Protein AF-A0A7W1HGJ4-F1 (afdb_monomer_lite)

Secondary structure (DSSP, 8-state):
----------------TTT-TT--STT-SHHHHHHHHHTT--EEEE-S-GGGS-TTS--EEEEES-SSPPPHHHHHHHHHHHHTT-EEEEEE-HHHHHHT--THHHHS-TTEEEEEHHHH--TT-S-S-HHHHHHHHHHHHSS-S-EEEE-IIIIITTT--HHHHHHHHHHSHHHHHHHHHHHHHHHHHHHHHHHHHHHHHHHHHHHHHHHHHS--HHHHHHHHHHHHHHHHHHHHHHHHHTTTS--

Foldseek 3Di:
DDPPDPPQPPDPDPDDQQQFLCHPPQLHCVVVQVVCVVVVAAEHEDQDQLVPAPLQAAEEEEEEAQPDDDDVVSLVSVVSSVVSVHAYEYEHAPVSVVVVVVCCSVVVRPRYHYHYSVLATGVVDPDDNVVSNVVVSCVRRPDGRYYYYHRNSSCSVVVVDPVVVLVVLCVDPVSVVVVVVVVVVVVVVVVVVVVVVVVVVVVVVVVVVVVVPDDPVVVVVVVVVVVVVVVVVVVVVVVVVVVPPPD

Sequence (247 aa):
MSINKNIDFDVPNELAPNTSTFSAQPSGLKAIYLIGKQLKIDVKRWVLPFQLLPIDSPGTMIAYLPPEKYSDTEKDIIAEWLGNGGRFIVIGNETWFEAYSDQSFLEMNEDIELYNVSDVINNNGLKKKEEKTLSLLADLFYGHDSIYFDDYHNGIKDKRSFSVLFLSFIRYPWGQFCLSGLVALMVGLFGYRLRMDRYRYNQNESLTTHQQHYPSRIDSLTSLFRYIDSYELSSDIARNYHKFKGN

Structure (mmCIF, N/CA/C/O backbone):
data_AF-A0A7W1HGJ4-F1
#
_entry.id   AF-A0A7W1HGJ4-F1
#
loop_
_atom_site.group_PDB
_atom_site.id
_atom_site.type_symbol
_atom_site.label_atom_id
_atom_site.label_alt_id
_atom_site.label_comp_id
_atom_site.label_asym_id
_atom_site.label_entity_id
_atom_site.label_seq_id
_atom_site.pdbx_PDB_ins_code
_atom_site.Cartn_x
_atom_site.Cartn_y
_atom_site.Cartn_z
_atom_site.occupancy
_atom_site.B_iso_or_equiv
_atom_site.auth_seq_id
_atom_site.auth_comp_id
_atom_site.auth_asym_id
_atom_site.auth_atom_id
_atom_site.pdbx_PDB_model_num
ATOM 1 N N . MET A 1 1 ? 0.965 -26.097 -13.690 1.00 35.91 1 MET A N 1
ATOM 2 C CA . MET A 1 1 ? 2.168 -25.665 -12.947 1.00 35.91 1 MET A CA 1
ATOM 3 C C . MET A 1 1 ? 1.799 -24.383 -12.213 1.00 35.91 1 MET A C 1
ATOM 5 O O . MET A 1 1 ? 1.899 -23.308 -12.785 1.00 35.91 1 MET A O 1
ATOM 9 N N . SER A 1 2 ? 1.229 -24.505 -11.012 1.00 31.98 2 SER A N 1
ATOM 10 C CA . SER A 1 2 ? 0.726 -23.361 -10.243 1.00 31.98 2 SER A CA 1
ATOM 11 C C . SER A 1 2 ? 1.899 -22.662 -9.572 1.00 31.98 2 SER A C 1
ATOM 13 O O . SER A 1 2 ? 2.537 -23.223 -8.683 1.00 31.98 2 SER A O 1
ATOM 15 N N . ILE A 1 3 ? 2.222 -21.457 -10.034 1.00 30.83 3 ILE A N 1
ATOM 16 C CA . ILE A 1 3 ? 3.234 -20.613 -9.404 1.00 30.83 3 ILE A CA 1
ATOM 17 C C . ILE A 1 3 ? 2.592 -20.027 -8.146 1.00 30.83 3 ILE A C 1
ATOM 19 O O . ILE A 1 3 ? 1.994 -18.957 -8.186 1.00 30.83 3 ILE A O 1
ATOM 23 N N . ASN A 1 4 ? 2.693 -20.751 -7.032 1.00 36.00 4 ASN A N 1
ATOM 24 C CA . ASN A 1 4 ? 2.327 -20.232 -5.723 1.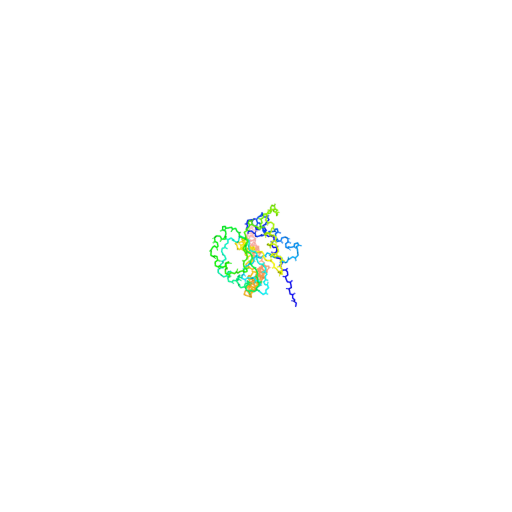00 36.00 4 ASN A CA 1
ATOM 25 C C . ASN A 1 4 ? 3.450 -19.290 -5.264 1.00 36.00 4 ASN A C 1
ATOM 27 O O . ASN A 1 4 ? 4.427 -19.694 -4.634 1.00 36.00 4 ASN A O 1
ATOM 31 N N . LYS A 1 5 ? 3.382 -18.040 -5.725 1.00 41.34 5 LYS A N 1
ATOM 32 C CA . LYS A 1 5 ? 4.336 -16.984 -5.391 1.00 41.34 5 LYS A CA 1
ATOM 33 C C . LYS A 1 5 ? 3.866 -16.324 -4.095 1.00 41.34 5 LYS A C 1
ATOM 35 O O . LYS A 1 5 ? 3.215 -15.286 -4.130 1.00 41.34 5 LYS A O 1
ATOM 40 N N . ASN A 1 6 ? 4.242 -16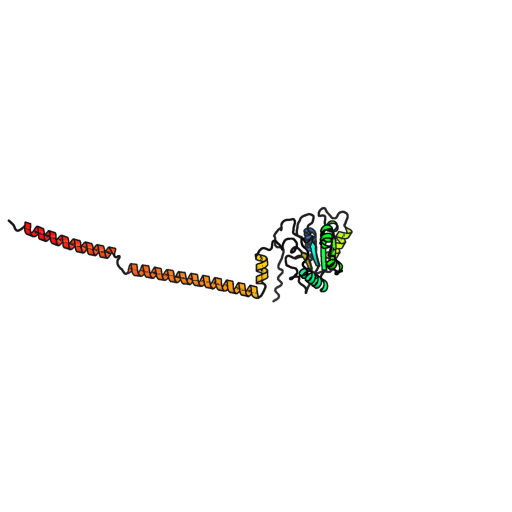.917 -2.961 1.00 35.22 6 ASN A N 1
ATOM 41 C CA . ASN A 1 6 ? 4.371 -16.182 -1.702 1.00 35.22 6 ASN A CA 1
ATOM 42 C C . ASN A 1 6 ? 5.479 -15.140 -1.899 1.00 35.22 6 ASN A C 1
ATOM 44 O O . ASN A 1 6 ? 6.653 -15.388 -1.630 1.00 35.22 6 ASN A O 1
ATOM 48 N N . ILE A 1 7 ? 5.116 -14.007 -2.497 1.00 43.69 7 ILE A N 1
ATOM 49 C CA . ILE A 1 7 ? 5.957 -12.818 -2.512 1.00 43.69 7 ILE A CA 1
ATOM 50 C C . ILE A 1 7 ? 5.795 -12.222 -1.125 1.00 43.69 7 ILE A C 1
ATOM 52 O O . ILE A 1 7 ? 4.746 -11.675 -0.798 1.00 43.69 7 ILE A O 1
ATOM 56 N N . ASP A 1 8 ? 6.820 -12.400 -0.308 1.00 43.84 8 ASP A N 1
ATOM 57 C CA . ASP A 1 8 ? 6.907 -11.756 0.988 1.00 43.84 8 ASP A CA 1
ATOM 58 C C . ASP A 1 8 ? 7.098 -10.248 0.760 1.00 43.84 8 ASP A C 1
ATOM 60 O O . ASP A 1 8 ? 8.093 -9.813 0.172 1.00 43.84 8 ASP A O 1
ATOM 64 N N . PHE A 1 9 ? 6.086 -9.456 1.118 1.00 48.41 9 PHE A N 1
ATOM 65 C CA . PHE A 1 9 ? 6.072 -7.997 0.950 1.00 48.41 9 PHE A CA 1
ATOM 66 C C . PHE A 1 9 ? 6.674 -7.264 2.155 1.00 48.41 9 PHE A C 1
ATOM 68 O O . PHE A 1 9 ? 6.625 -6.032 2.205 1.00 48.41 9 PHE A O 1
ATOM 75 N N . ASP A 1 10 ? 7.282 -7.989 3.099 1.00 49.38 10 ASP A N 1
ATOM 76 C CA . ASP A 1 10 ? 8.045 -7.419 4.208 1.00 49.38 10 ASP A CA 1
ATOM 77 C C . ASP A 1 10 ? 9.382 -6.845 3.704 1.00 49.38 10 ASP A C 1
ATOM 79 O O . ASP A 1 10 ? 10.476 -7.329 3.987 1.00 49.38 10 ASP A O 1
ATOM 83 N N . VAL A 1 11 ? 9.301 -5.767 2.918 1.00 51.66 11 VAL A N 1
ATOM 84 C CA . VAL A 1 11 ? 10.467 -4.967 2.545 1.00 51.66 11 VAL A CA 1
ATOM 85 C C . VAL A 1 11 ? 11.008 -4.311 3.823 1.00 51.66 11 VAL A C 1
ATOM 87 O O . VAL A 1 11 ? 10.268 -3.560 4.477 1.00 51.66 11 VAL A O 1
ATOM 90 N N . PRO A 1 12 ? 12.289 -4.531 4.178 1.00 43.66 12 PRO A N 1
ATOM 91 C CA . PRO A 1 12 ? 12.924 -3.915 5.331 1.00 43.66 12 PRO A CA 1
ATOM 92 C C . PRO A 1 12 ? 13.321 -2.489 4.955 1.00 43.66 12 PRO A C 1
ATOM 94 O O . PRO A 1 12 ? 14.483 -2.179 4.727 1.00 43.66 12 PRO A O 1
ATOM 97 N N . ASN A 1 13 ? 12.333 -1.614 4.827 1.00 45.22 13 ASN A N 1
ATOM 98 C CA . ASN A 1 13 ? 12.572 -0.184 4.864 1.00 45.22 13 ASN A CA 1
ATOM 99 C C . ASN A 1 13 ? 11.774 0.348 6.043 1.00 45.22 13 ASN A C 1
ATOM 101 O O . ASN A 1 13 ? 10.550 0.480 5.972 1.00 45.22 13 ASN A O 1
ATOM 105 N N . GLU A 1 14 ? 12.479 0.614 7.142 1.00 46.75 14 GLU A N 1
ATOM 106 C CA . GLU A 1 14 ? 11.975 1.460 8.214 1.00 46.75 14 GLU A CA 1
ATOM 107 C C . GLU A 1 14 ? 11.746 2.848 7.612 1.00 46.75 14 GLU A C 1
ATOM 109 O O . GLU A 1 14 ? 12.632 3.697 7.523 1.00 46.75 14 GLU A O 1
ATOM 114 N N . LEU A 1 15 ? 10.538 3.051 7.090 1.00 49.84 15 LEU A N 1
ATOM 115 C CA . LEU A 1 15 ? 10.026 4.371 6.769 1.00 49.84 15 LEU A CA 1
ATOM 116 C C . LEU A 1 15 ? 10.224 5.256 8.004 1.00 49.84 15 LEU A C 1
ATOM 118 O O . LEU A 1 15 ? 10.094 4.775 9.131 1.00 49.84 15 LEU A O 1
ATOM 122 N N . ALA A 1 16 ? 10.527 6.540 7.783 1.00 47.72 16 ALA A N 1
ATOM 123 C CA . ALA A 1 16 ? 10.611 7.534 8.853 1.00 47.72 16 ALA A CA 1
ATOM 124 C C . ALA A 1 16 ? 9.493 7.287 9.890 1.00 47.72 16 ALA A C 1
ATOM 126 O O . ALA A 1 16 ? 8.340 7.109 9.486 1.00 47.72 16 ALA A O 1
ATOM 127 N N . PRO A 1 17 ? 9.823 7.246 11.191 1.00 48.94 17 PRO A N 1
ATOM 128 C CA . PRO A 1 17 ? 9.043 6.547 12.218 1.00 48.94 17 PRO A CA 1
ATOM 129 C C . PRO A 1 17 ? 7.623 7.093 12.446 1.00 48.94 17 PRO A C 1
ATOM 131 O O . PRO A 1 17 ? 6.860 6.505 13.206 1.00 48.94 17 PRO A O 1
ATOM 134 N N . ASN A 1 18 ? 7.253 8.169 11.756 1.00 53.03 18 ASN A N 1
ATOM 135 C CA . ASN A 1 18 ? 6.017 8.912 11.943 1.00 53.03 18 ASN A CA 1
ATOM 136 C C . ASN A 1 18 ? 4.976 8.640 10.846 1.00 53.03 18 ASN A C 1
ATOM 138 O O . ASN A 1 18 ? 3.866 9.139 10.967 1.00 53.03 18 ASN A O 1
ATOM 142 N N . THR A 1 19 ? 5.328 7.938 9.759 1.00 55.25 19 THR A N 1
ATOM 143 C CA . THR A 1 19 ? 4.407 7.785 8.618 1.00 55.25 19 THR A CA 1
ATOM 144 C C . THR A 1 19 ? 3.901 6.370 8.418 1.00 55.25 19 THR A C 1
ATOM 146 O O . THR A 1 19 ? 2.835 6.237 7.862 1.00 55.25 19 THR A O 1
ATOM 149 N N . SER A 1 20 ? 4.607 5.329 8.866 1.00 64.94 20 SER A N 1
ATOM 150 C CA . SER A 1 20 ? 4.226 3.930 8.606 1.00 64.94 20 SER A CA 1
ATOM 151 C C . SER A 1 20 ? 3.191 3.400 9.595 1.00 64.94 20 SER A C 1
ATOM 153 O O . SER A 1 20 ? 3.370 3.542 10.808 1.00 64.94 20 SER A O 1
ATOM 155 N N . THR A 1 21 ? 2.194 2.664 9.103 1.00 65.56 21 THR A N 1
ATOM 156 C CA . THR A 1 21 ? 1.302 1.852 9.944 1.00 65.56 21 THR A CA 1
ATOM 157 C C . THR A 1 21 ? 2.102 0.779 10.684 1.00 65.56 21 THR A C 1
ATOM 159 O O . THR A 1 21 ? 1.816 0.455 11.836 1.00 65.56 21 THR A O 1
ATOM 162 N N . PHE A 1 22 ? 3.197 0.313 10.078 1.00 70.88 22 PHE A N 1
ATOM 163 C CA . PHE A 1 22 ? 4.194 -0.569 10.683 1.00 70.88 22 PHE A CA 1
ATOM 164 C C . PHE A 1 22 ? 5.258 0.162 11.536 1.00 70.88 22 PHE A C 1
ATOM 166 O O . PHE A 1 22 ? 6.415 -0.258 11.613 1.00 70.88 22 PHE A O 1
ATOM 173 N N . SER A 1 23 ? 4.916 1.282 12.177 1.00 68.94 23 SER A N 1
ATOM 174 C CA . SER A 1 23 ? 5.826 1.959 13.110 1.00 68.94 23 SER A CA 1
ATOM 175 C C . SER A 1 23 ? 5.882 1.256 14.473 1.00 68.94 23 SER A C 1
ATOM 177 O O . SER A 1 23 ? 4.879 0.750 14.971 1.00 68.94 23 SER A O 1
ATOM 179 N N . ALA A 1 24 ? 7.064 1.242 15.100 1.00 64.75 24 ALA A N 1
ATOM 180 C CA . ALA A 1 24 ? 7.246 0.797 16.487 1.00 64.75 24 ALA A CA 1
ATOM 181 C C . ALA A 1 24 ? 6.877 1.878 17.523 1.00 64.75 24 ALA A C 1
ATOM 183 O O . ALA A 1 24 ? 6.957 1.631 18.727 1.00 64.75 24 ALA A O 1
ATOM 184 N N . GLN A 1 25 ? 6.507 3.083 17.076 1.00 68.81 25 GLN A N 1
ATOM 185 C CA . GLN A 1 25 ? 6.071 4.156 17.967 1.00 68.81 25 GLN A CA 1
ATOM 186 C C . GLN A 1 25 ? 4.798 3.779 18.737 1.00 68.81 25 GLN A C 1
ATOM 188 O O . GLN A 1 25 ? 4.059 2.896 18.300 1.00 68.81 25 GLN A O 1
ATOM 193 N N . PRO A 1 26 ? 4.499 4.456 19.864 1.00 63.47 26 PRO A N 1
ATOM 194 C CA . PRO A 1 26 ? 3.323 4.153 20.673 1.00 63.47 26 PRO A CA 1
ATOM 195 C C . PRO A 1 26 ? 1.974 4.222 19.967 1.00 63.47 26 PRO A C 1
ATOM 197 O O . PRO A 1 26 ? 1.016 3.637 20.458 1.00 63.47 26 PRO A O 1
ATOM 200 N N . SER A 1 27 ? 1.920 4.930 18.846 1.00 63.34 27 SER A N 1
ATOM 201 C CA . SER A 1 27 ? 0.771 5.077 17.964 1.00 63.34 27 SER A CA 1
ATOM 202 C C . SER A 1 27 ? 0.721 4.036 16.836 1.00 63.34 27 SER A C 1
ATOM 204 O O . SER A 1 27 ? -0.323 3.864 16.230 1.00 63.34 27 SER A O 1
ATOM 206 N N . GLY A 1 28 ? 1.806 3.325 16.521 1.00 73.00 28 GLY A N 1
ATOM 207 C CA . GLY A 1 28 ? 1.843 2.423 15.363 1.00 73.00 28 GLY A CA 1
ATOM 208 C C . GLY A 1 28 ? 1.038 1.128 15.544 1.00 73.00 28 GLY A C 1
ATOM 209 O O . GLY A 1 28 ? 0.852 0.642 16.658 1.00 73.00 28 GLY A O 1
ATOM 210 N N . LEU A 1 29 ? 0.630 0.503 14.432 1.00 81.56 29 LEU A N 1
ATOM 211 C CA . LEU A 1 29 ? -0.079 -0.787 14.420 1.00 81.56 29 LEU A CA 1
ATOM 212 C C . LEU A 1 29 ? 0.860 -2.008 14.430 1.00 81.56 29 LEU A C 1
ATOM 214 O O . LEU A 1 29 ? 0.396 -3.147 14.345 1.00 81.56 29 LEU A O 1
ATOM 218 N N . LYS A 1 30 ? 2.182 -1.818 14.552 1.00 85.06 30 LYS A N 1
ATOM 219 C CA . LYS A 1 30 ? 3.159 -2.923 14.520 1.00 85.06 30 LYS A CA 1
ATOM 220 C C . LYS A 1 30 ? 2.868 -3.995 15.571 1.00 85.06 30 LYS A C 1
ATOM 222 O O . LYS A 1 30 ? 3.031 -5.176 15.283 1.00 85.06 30 LYS A O 1
ATOM 227 N N . ALA A 1 31 ? 2.416 -3.603 16.763 1.00 83.00 31 ALA A N 1
ATOM 228 C CA . ALA A 1 31 ? 2.037 -4.555 17.803 1.00 83.00 31 ALA A CA 1
ATOM 229 C C . ALA A 1 31 ? 0.892 -5.475 17.340 1.00 83.00 31 ALA A C 1
ATOM 231 O O . ALA A 1 31 ? 1.008 -6.691 17.460 1.00 83.00 31 ALA A O 1
ATOM 232 N N . ILE A 1 32 ? -0.159 -4.913 16.734 1.00 83.88 32 ILE A N 1
ATOM 233 C CA . ILE A 1 32 ? -1.304 -5.676 16.211 1.00 83.88 32 ILE A CA 1
ATOM 234 C C . ILE A 1 32 ? -0.861 -6.606 15.076 1.00 83.88 32 ILE A C 1
ATOM 236 O O . ILE A 1 32 ? -1.214 -7.784 15.077 1.00 83.88 32 ILE A O 1
ATOM 240 N N . TYR A 1 33 ? -0.027 -6.119 14.152 1.00 87.81 33 TYR A N 1
ATOM 241 C CA . TYR A 1 33 ? 0.538 -6.954 13.087 1.00 87.81 33 TYR A CA 1
ATOM 242 C C . TYR A 1 33 ? 1.319 -8.150 13.648 1.00 87.81 33 TYR A C 1
ATOM 244 O O . TYR A 1 33 ? 1.121 -9.287 13.222 1.00 87.81 33 TYR A O 1
ATOM 252 N N . LEU A 1 34 ? 2.199 -7.915 14.628 1.00 87.56 34 LEU A N 1
ATOM 253 C CA . LEU A 1 34 ? 3.001 -8.977 15.240 1.00 87.56 34 LEU A CA 1
ATOM 254 C C . LEU A 1 34 ? 2.133 -9.987 15.999 1.00 87.56 34 LEU A C 1
ATOM 256 O O . LEU A 1 34 ? 2.398 -11.185 15.909 1.00 87.56 34 LEU A O 1
ATOM 260 N N . ILE A 1 35 ? 1.080 -9.528 16.683 1.00 85.38 35 ILE A N 1
ATOM 261 C CA . ILE A 1 35 ? 0.087 -10.406 17.316 1.00 85.38 35 ILE A CA 1
ATOM 262 C C . ILE A 1 35 ? -0.591 -11.279 16.255 1.00 85.38 35 ILE A C 1
ATOM 264 O O . ILE A 1 35 ? -0.623 -12.497 16.411 1.00 85.38 35 ILE A O 1
ATOM 268 N N . GLY A 1 36 ? -1.052 -10.700 15.143 1.00 88.06 36 GLY A N 1
ATOM 269 C CA . GLY A 1 36 ? -1.659 -11.457 14.044 1.00 88.06 36 GLY A CA 1
ATOM 270 C C . GLY A 1 36 ? -0.720 -12.524 13.467 1.00 88.06 36 GLY A C 1
ATOM 271 O O . GLY A 1 36 ? -1.111 -13.685 13.337 1.00 88.06 36 GLY A O 1
ATOM 272 N N . LYS A 1 37 ? 0.555 -12.180 13.223 1.00 89.31 37 LYS A N 1
ATOM 273 C CA . LYS A 1 37 ? 1.583 -13.156 12.808 1.00 89.31 37 LYS A CA 1
ATOM 274 C C . LYS A 1 37 ? 1.775 -14.267 13.841 1.00 89.31 37 LYS A C 1
ATOM 276 O O . LYS A 1 37 ? 1.864 -15.435 13.465 1.00 89.31 37 LYS A O 1
ATOM 281 N N . GLN A 1 38 ? 1.833 -13.929 15.130 1.00 89.00 38 GLN A N 1
ATOM 282 C CA . GLN A 1 38 ? 1.985 -14.906 16.211 1.00 89.00 38 GLN A CA 1
ATOM 283 C C . GLN A 1 38 ? 0.781 -15.857 16.298 1.00 89.00 38 GLN A C 1
ATOM 285 O O . GLN A 1 38 ? 0.959 -17.050 16.543 1.00 89.00 38 GLN A O 1
ATOM 290 N N . LEU A 1 39 ? -0.425 -15.348 16.037 1.00 88.31 39 LEU A N 1
ATOM 291 C CA . LEU A 1 39 ? -1.664 -16.124 15.952 1.00 88.31 39 LEU A CA 1
ATOM 292 C C . LEU A 1 39 ? -1.801 -16.919 14.639 1.00 88.31 39 LEU A C 1
ATOM 294 O O . LEU A 1 39 ? -2.799 -17.608 14.454 1.00 88.31 39 LEU A O 1
ATOM 298 N N . LYS A 1 40 ? -0.792 -16.877 13.753 1.00 89.81 40 LYS A N 1
ATOM 299 C CA . LYS A 1 40 ? -0.782 -17.518 12.424 1.00 89.81 40 LYS A CA 1
ATOM 300 C C . LYS A 1 40 ? -1.904 -17.043 11.498 1.00 89.81 40 LYS A C 1
ATOM 302 O O . LYS A 1 40 ? -2.321 -17.778 10.607 1.00 89.81 40 LYS A O 1
ATOM 307 N N . ILE A 1 41 ? -2.362 -15.815 11.696 1.00 90.75 41 ILE A N 1
ATOM 308 C CA . ILE A 1 41 ? -3.305 -15.152 10.802 1.00 90.75 41 ILE A CA 1
ATOM 309 C C . ILE A 1 41 ? -2.510 -14.579 9.629 1.00 90.75 41 ILE A C 1
ATOM 311 O O . ILE A 1 41 ? -1.383 -14.099 9.806 1.00 90.75 41 ILE A O 1
ATOM 315 N N . ASP A 1 42 ? -3.075 -14.640 8.423 1.00 92.12 42 ASP A N 1
ATOM 316 C CA . ASP A 1 42 ? -2.435 -14.107 7.222 1.00 92.12 42 ASP A CA 1
ATOM 317 C C . ASP A 1 42 ? -2.535 -12.576 7.188 1.00 92.12 42 ASP A C 1
ATOM 319 O O . ASP A 1 42 ? -3.341 -11.968 6.485 1.00 92.12 42 ASP A O 1
ATOM 323 N N . VAL A 1 43 ? -1.716 -11.938 8.018 1.00 92.69 43 VAL A N 1
ATOM 324 C CA . VAL A 1 43 ? -1.551 -10.488 8.024 1.00 92.69 43 VAL A CA 1
ATOM 325 C C . VAL A 1 43 ? -0.487 -10.081 7.004 1.00 92.69 43 VAL A C 1
ATOM 327 O O . VAL A 1 43 ? 0.604 -10.662 6.954 1.00 92.69 43 VAL A O 1
ATOM 330 N N . LYS A 1 44 ? -0.786 -9.065 6.197 1.00 92.44 44 LYS A N 1
ATOM 331 C CA . LYS A 1 44 ? 0.071 -8.538 5.132 1.00 92.44 44 LYS A CA 1
ATOM 332 C C . LYS A 1 44 ? 0.119 -7.017 5.198 1.00 92.44 44 LYS A C 1
ATOM 334 O O . LYS A 1 44 ? -0.870 -6.353 5.494 1.00 92.44 44 LYS A O 1
ATOM 339 N N . ARG A 1 45 ? 1.275 -6.452 4.868 1.00 90.88 45 ARG A N 1
ATOM 340 C CA . ARG A 1 45 ? 1.413 -5.011 4.634 1.00 90.88 45 ARG A CA 1
ATOM 341 C C . ARG A 1 45 ? 0.961 -4.707 3.209 1.00 90.88 45 ARG A C 1
ATOM 343 O O . ARG A 1 45 ? 1.489 -5.280 2.255 1.00 90.88 45 ARG A O 1
ATOM 350 N N . TRP A 1 46 ? -0.012 -3.820 3.056 1.00 92.00 46 TRP A N 1
ATOM 351 C CA . TRP A 1 46 ? -0.492 -3.371 1.758 1.00 92.00 46 TRP A CA 1
ATOM 352 C C . TRP A 1 46 ? 0.239 -2.101 1.338 1.00 92.00 46 TRP A C 1
ATOM 354 O O . TRP A 1 46 ? -0.007 -1.013 1.845 1.00 92.00 46 TRP A O 1
ATOM 364 N N . VAL A 1 47 ? 1.179 -2.256 0.409 1.00 88.69 47 VAL A N 1
ATOM 365 C CA . VAL A 1 47 ? 2.054 -1.171 -0.082 1.00 88.69 47 VAL A CA 1
ATOM 366 C C . VAL A 1 47 ? 1.673 -0.686 -1.490 1.00 88.69 47 VAL A C 1
ATOM 368 O O . VAL A 1 47 ? 2.307 0.205 -2.072 1.00 88.69 47 VAL A O 1
ATOM 371 N N . LEU A 1 48 ? 0.653 -1.315 -2.073 1.00 89.25 48 LEU A N 1
ATOM 372 C CA . LEU A 1 48 ? 0.179 -1.093 -3.434 1.00 89.25 48 LEU A CA 1
ATOM 373 C C . LEU A 1 48 ? -1.022 -0.133 -3.446 1.00 89.25 48 LEU A C 1
ATOM 375 O O . LEU A 1 48 ? -1.666 0.047 -2.419 1.00 89.25 48 LEU A O 1
ATOM 379 N N . PRO A 1 49 ? -1.338 0.497 -4.593 1.00 89.75 49 PRO A N 1
ATOM 380 C CA . PRO A 1 49 ? -2.554 1.295 -4.723 1.00 89.75 49 PRO A CA 1
ATOM 381 C C . PRO A 1 49 ? -3.808 0.439 -4.540 1.00 89.75 49 PRO A C 1
ATOM 383 O O . PRO A 1 49 ? -3.771 -0.764 -4.819 1.00 89.75 49 PRO A O 1
ATOM 386 N N . PHE A 1 50 ? -4.923 1.055 -4.149 1.00 91.38 50 PHE A N 1
ATOM 387 C CA . PHE A 1 50 ? -6.191 0.337 -3.989 1.00 91.38 50 PHE A CA 1
ATOM 388 C C . PHE A 1 50 ? -6.718 -0.263 -5.297 1.00 91.38 50 PHE A C 1
ATOM 390 O O . PHE A 1 50 ? -7.341 -1.314 -5.261 1.00 91.38 50 PHE A O 1
ATOM 397 N N . GLN A 1 51 ? -6.341 0.280 -6.460 1.00 91.38 51 GLN A N 1
ATOM 398 C CA . GLN A 1 51 ? -6.650 -0.298 -7.780 1.00 91.38 51 GLN A CA 1
ATOM 399 C C . GLN A 1 51 ? -6.153 -1.744 -7.955 1.00 91.38 51 GLN A C 1
ATOM 401 O O . GLN A 1 51 ? -6.557 -2.420 -8.894 1.00 91.38 51 GLN A O 1
ATOM 406 N N . LEU A 1 52 ? -5.220 -2.197 -7.113 1.00 90.50 52 LEU A N 1
ATOM 407 C CA . LEU A 1 52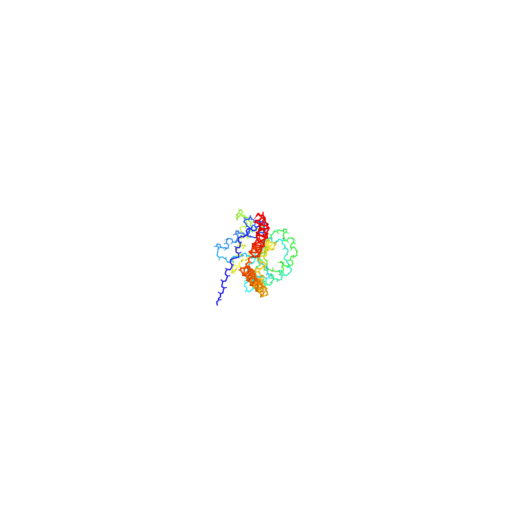 ? -4.661 -3.547 -7.160 1.00 90.50 52 LEU A CA 1
ATOM 408 C C . LEU A 1 52 ? -5.177 -4.449 -6.036 1.00 90.50 52 LEU A C 1
ATOM 410 O O . LEU A 1 52 ? -4.594 -5.513 -5.821 1.00 90.50 52 LEU A O 1
ATOM 414 N N . LEU A 1 53 ? -6.203 -4.026 -5.293 1.00 90.81 53 LEU A N 1
ATOM 415 C CA . LEU A 1 53 ? -6.829 -4.866 -4.280 1.00 90.81 53 LEU A CA 1
ATOM 416 C C . LEU A 1 53 ? -7.341 -6.170 -4.920 1.00 90.81 53 LEU A C 1
ATOM 418 O O . LEU A 1 53 ? -7.857 -6.140 -6.037 1.00 90.81 53 LEU A O 1
ATOM 422 N N . PRO A 1 54 ? -7.173 -7.334 -4.268 1.00 89.81 54 PRO A N 1
ATOM 423 C CA . PRO A 1 54 ? -7.625 -8.615 -4.811 1.00 89.81 54 PRO A CA 1
ATOM 424 C C . PRO A 1 54 ? -9.154 -8.778 -4.710 1.00 89.81 54 PRO A C 1
ATOM 426 O O . PRO A 1 54 ? -9.642 -9.450 -3.807 1.00 89.81 54 PRO A O 1
ATOM 429 N N . ILE A 1 55 ? -9.903 -8.139 -5.613 1.00 89.56 55 ILE A N 1
ATOM 430 C CA . ILE A 1 55 ? -11.380 -8.065 -5.582 1.00 89.56 55 ILE A CA 1
ATOM 431 C C . ILE A 1 55 ? -12.039 -9.458 -5.511 1.00 89.56 55 ILE A C 1
ATOM 433 O O . ILE A 1 55 ? -13.040 -9.624 -4.825 1.00 89.56 55 ILE A O 1
ATOM 437 N N . ASP A 1 56 ? -11.439 -10.475 -6.139 1.00 90.06 56 ASP A N 1
ATOM 438 C CA . ASP A 1 56 ? -11.954 -11.857 -6.154 1.00 90.06 56 ASP A CA 1
ATOM 439 C C . ASP A 1 56 ? -11.768 -12.621 -4.826 1.00 90.06 56 ASP A C 1
ATOM 441 O O . ASP A 1 56 ? -12.295 -13.719 -4.653 1.00 90.06 56 ASP A O 1
ATOM 445 N N . SER A 1 57 ? -10.957 -12.094 -3.908 1.00 90.31 57 SER A N 1
ATOM 446 C CA . SER A 1 57 ? -10.667 -12.704 -2.607 1.00 90.31 57 SER A CA 1
ATOM 447 C C . SER A 1 57 ? -10.510 -11.604 -1.559 1.00 90.31 57 SER A C 1
ATOM 449 O O . SER A 1 57 ? -9.400 -11.382 -1.052 1.00 90.31 57 SER A O 1
ATOM 451 N N . PRO A 1 58 ? -11.600 -10.884 -1.260 1.00 90.25 58 PRO A N 1
ATOM 452 C CA . PRO A 1 58 ? -11.523 -9.743 -0.386 1.00 90.25 58 PRO A CA 1
ATOM 453 C C . PRO A 1 58 ? -11.266 -10.182 1.058 1.00 90.25 58 PRO A C 1
ATOM 455 O O . PRO A 1 58 ? -11.653 -11.260 1.505 1.00 90.25 58 PRO A O 1
ATOM 458 N N . GLY A 1 59 ? -10.555 -9.332 1.784 1.00 91.88 59 GLY A N 1
ATOM 459 C CA . GLY A 1 59 ? -10.215 -9.515 3.189 1.00 91.88 59 GLY A CA 1
ATOM 460 C C . GLY A 1 59 ? -10.487 -8.248 3.989 1.00 91.88 59 GLY A C 1
ATOM 461 O O . GLY A 1 59 ? -11.188 -7.338 3.534 1.00 91.88 59 GLY A O 1
ATOM 462 N N . THR A 1 60 ? -9.884 -8.163 5.168 1.00 92.56 60 THR A N 1
ATOM 463 C CA . THR A 1 60 ? -10.015 -6.988 6.037 1.00 92.56 60 THR A CA 1
ATOM 464 C C . THR A 1 60 ? -8.880 -6.017 5.760 1.00 92.56 60 THR A C 1
ATOM 466 O O . THR A 1 60 ? -7.719 -6.351 5.978 1.00 92.56 60 THR A O 1
ATOM 469 N N . MET A 1 61 ? -9.187 -4.810 5.297 1.00 92.56 61 MET A N 1
ATOM 470 C CA . MET A 1 61 ? -8.219 -3.722 5.179 1.00 92.56 61 MET A CA 1
ATOM 471 C C . MET A 1 61 ? -8.276 -2.825 6.414 1.00 92.56 61 MET A C 1
ATOM 473 O O . MET A 1 61 ? -9.356 -2.473 6.873 1.00 92.56 61 MET A O 1
ATOM 477 N N . ILE A 1 62 ? -7.113 -2.427 6.926 1.00 90.75 62 ILE A N 1
ATOM 478 C CA . ILE A 1 62 ? -6.972 -1.528 8.069 1.00 90.75 62 ILE A CA 1
ATOM 479 C C . ILE A 1 62 ? -6.183 -0.302 7.632 1.00 90.75 62 ILE A C 1
ATOM 481 O O . ILE A 1 62 ? -4.990 -0.398 7.332 1.00 90.75 62 ILE A O 1
ATOM 485 N N . ALA A 1 63 ? -6.827 0.857 7.667 1.00 89.19 63 ALA A N 1
ATOM 486 C CA . ALA A 1 63 ? -6.193 2.145 7.439 1.00 89.19 63 ALA A CA 1
ATOM 487 C C . ALA A 1 63 ? -5.978 2.876 8.767 1.00 89.19 63 ALA A C 1
ATOM 489 O O . ALA A 1 63 ? -6.926 3.177 9.487 1.00 89.19 63 ALA A O 1
ATOM 490 N N . TYR A 1 64 ? -4.723 3.179 9.098 1.00 85.94 64 TYR A N 1
ATOM 491 C CA . TYR A 1 64 ? -4.363 3.923 10.307 1.00 85.94 64 TYR A CA 1
ATOM 492 C C . TYR A 1 64 ? -3.977 5.355 9.960 1.00 85.94 64 TYR A C 1
ATOM 494 O O . TYR A 1 64 ? -3.020 5.532 9.216 1.00 85.94 64 TYR A O 1
ATOM 502 N N . LEU A 1 65 ? -4.686 6.345 10.508 1.00 79.38 65 LEU A N 1
ATOM 503 C CA . LEU A 1 65 ? -4.437 7.782 10.336 1.00 79.38 65 LEU A CA 1
ATOM 504 C C . LEU A 1 65 ? -4.007 8.166 8.904 1.00 79.38 65 LEU A C 1
ATOM 506 O O . LEU A 1 65 ? -2.948 8.776 8.738 1.00 79.38 65 LEU A O 1
ATOM 510 N N . PRO A 1 66 ? -4.781 7.812 7.860 1.00 75.94 66 PRO A N 1
ATOM 511 C CA . PRO A 1 66 ? -4.363 8.092 6.492 1.00 75.94 66 PRO A CA 1
ATOM 512 C C . PRO A 1 66 ? -4.180 9.614 6.307 1.00 75.94 66 PRO A C 1
ATOM 514 O O . PRO A 1 66 ? -5.060 10.392 6.671 1.00 75.94 66 PRO A O 1
ATOM 517 N N . PRO A 1 67 ? -3.039 10.083 5.781 1.00 68.56 67 PRO A N 1
ATOM 518 C CA . PRO A 1 67 ? -2.683 11.504 5.809 1.00 68.56 67 PRO A CA 1
ATOM 519 C C . PRO A 1 67 ? -3.483 12.369 4.825 1.00 68.56 67 PRO A C 1
ATOM 521 O O . PRO A 1 67 ? -3.540 13.586 4.993 1.00 68.56 67 PRO A O 1
ATOM 524 N N . GLU A 1 68 ? -4.094 11.762 3.805 1.00 76.44 68 GLU A N 1
ATOM 525 C CA . GLU A 1 68 ? -4.802 12.449 2.723 1.00 76.44 68 GLU A CA 1
ATOM 526 C C . GLU A 1 68 ? -6.174 11.835 2.467 1.00 76.44 68 GLU A C 1
ATOM 528 O O . GLU A 1 68 ? -6.312 10.611 2.510 1.00 76.44 68 GLU A O 1
ATOM 533 N N . LYS A 1 69 ? -7.136 12.692 2.085 1.00 82.56 69 LYS A N 1
ATOM 534 C CA . LYS A 1 69 ? -8.457 12.299 1.570 1.00 82.56 69 LYS A CA 1
ATOM 535 C C . LYS A 1 69 ? -8.338 11.270 0.454 1.00 82.56 69 LYS A C 1
ATOM 537 O O . LYS A 1 69 ? -7.622 11.502 -0.517 1.00 82.56 69 LYS A O 1
ATOM 542 N N . TYR A 1 70 ? -9.087 10.172 0.587 1.00 85.94 70 TYR A N 1
ATOM 543 C CA . TYR A 1 70 ? -9.249 9.212 -0.499 1.00 85.94 70 TYR A CA 1
ATOM 544 C C . TYR A 1 70 ? -9.905 9.917 -1.682 1.00 85.94 70 TYR A C 1
ATOM 546 O O . TYR A 1 70 ? -10.902 10.631 -1.521 1.00 85.94 70 TYR A O 1
ATOM 554 N N . SER A 1 71 ? -9.321 9.735 -2.860 1.00 88.19 71 SER A N 1
ATOM 555 C CA . SER A 1 71 ? -9.893 10.216 -4.115 1.00 88.19 71 SER A CA 1
ATOM 556 C C . SER A 1 71 ? -11.218 9.512 -4.412 1.00 88.19 71 SER A C 1
ATOM 558 O O . SER A 1 71 ? -11.452 8.405 -3.932 1.00 88.19 71 SER A O 1
ATOM 560 N N . ASP A 1 72 ? -12.081 10.112 -5.232 1.00 87.38 72 ASP A N 1
ATOM 561 C CA . ASP A 1 72 ? -13.367 9.487 -5.579 1.00 87.38 72 ASP A CA 1
ATOM 562 C C . ASP A 1 72 ? -13.177 8.130 -6.272 1.00 87.38 72 ASP A C 1
ATOM 564 O O . ASP A 1 72 ? -13.876 7.175 -5.966 1.00 87.38 72 ASP A O 1
ATOM 568 N N . THR A 1 73 ? -12.126 7.985 -7.084 1.00 88.75 73 THR A N 1
ATOM 569 C CA . THR A 1 73 ? -11.751 6.688 -7.664 1.00 88.75 73 THR A CA 1
ATOM 570 C C . THR A 1 73 ? -11.372 5.654 -6.602 1.00 88.75 73 THR A C 1
ATOM 572 O O . THR A 1 73 ? -11.713 4.485 -6.736 1.00 88.75 73 THR A O 1
ATOM 575 N N . GLU A 1 74 ? -10.651 6.046 -5.548 1.00 90.75 74 GLU A N 1
ATOM 576 C CA . GLU A 1 74 ? -10.329 5.133 -4.442 1.00 90.75 74 GLU A CA 1
ATOM 577 C C . GLU A 1 74 ? -11.574 4.767 -3.637 1.00 90.75 74 GLU A C 1
ATOM 579 O O . GLU A 1 74 ? -11.711 3.609 -3.254 1.00 90.75 74 GLU A O 1
ATOM 584 N N . LYS A 1 75 ? -12.494 5.715 -3.429 1.00 89.81 75 LYS A N 1
ATOM 585 C CA . LYS A 1 75 ? -13.788 5.458 -2.788 1.00 89.81 75 LYS A CA 1
ATOM 586 C C . LYS A 1 75 ? -14.611 4.441 -3.574 1.00 89.81 75 LYS A C 1
ATOM 588 O O . LYS A 1 75 ? -15.116 3.506 -2.964 1.00 89.81 75 LYS A O 1
ATOM 593 N N . ASP A 1 76 ? -14.689 4.578 -4.897 1.00 90.50 76 ASP A N 1
ATOM 594 C CA . ASP A 1 76 ? -15.403 3.634 -5.766 1.00 90.50 76 ASP A CA 1
ATOM 595 C C . ASP A 1 76 ? -14.815 2.219 -5.658 1.00 90.50 76 ASP A C 1
ATOM 597 O O . ASP A 1 76 ? -15.549 1.242 -5.539 1.00 90.50 76 ASP A O 1
ATOM 601 N N . ILE A 1 77 ? -13.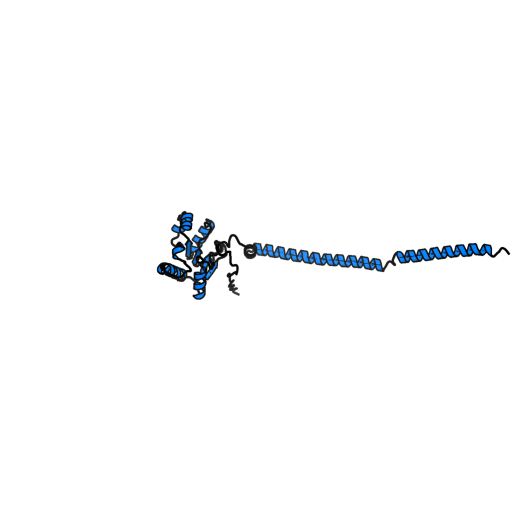482 2.104 -5.624 1.00 90.94 77 ILE A N 1
ATOM 602 C CA . ILE A 1 77 ? -12.789 0.816 -5.477 1.00 90.94 77 ILE A CA 1
ATOM 603 C C . ILE A 1 77 ? -13.010 0.211 -4.088 1.00 90.94 77 ILE A C 1
ATOM 605 O O . ILE A 1 77 ? -13.194 -0.997 -3.965 1.00 90.94 77 ILE A O 1
ATOM 609 N N . ILE A 1 78 ? -12.984 1.028 -3.031 1.00 91.75 78 ILE A N 1
ATOM 610 C CA . ILE A 1 78 ? -13.304 0.564 -1.676 1.00 91.75 78 ILE A CA 1
ATOM 611 C C . ILE A 1 78 ? -14.762 0.099 -1.623 1.00 91.75 78 ILE A C 1
ATOM 613 O O . ILE A 1 78 ? -15.029 -0.960 -1.070 1.00 91.75 78 ILE A O 1
ATOM 617 N N . ALA A 1 79 ? -15.697 0.837 -2.223 1.00 90.94 79 ALA A N 1
ATOM 618 C CA . ALA A 1 79 ? -17.100 0.441 -2.284 1.00 90.94 79 ALA A CA 1
ATOM 619 C C . ALA A 1 79 ? -17.283 -0.883 -3.046 1.00 90.94 79 ALA A C 1
ATOM 621 O O . ALA A 1 79 ? -18.009 -1.761 -2.585 1.00 90.94 79 ALA A O 1
ATOM 622 N N . GLU A 1 80 ? -16.578 -1.076 -4.164 1.00 92.44 80 GLU A N 1
ATOM 623 C CA . GLU A 1 80 ? -16.553 -2.353 -4.885 1.00 92.44 80 GLU A CA 1
ATOM 624 C C . GLU A 1 80 ? -15.969 -3.483 -4.021 1.00 92.44 80 GLU A C 1
ATOM 626 O O . GLU A 1 80 ? -16.526 -4.578 -3.968 1.00 92.44 80 GLU A O 1
ATOM 631 N N . TRP A 1 81 ? -14.874 -3.227 -3.303 1.00 92.56 81 TRP A N 1
ATOM 632 C CA . TRP A 1 81 ? -14.265 -4.187 -2.381 1.00 92.56 81 TRP A CA 1
ATOM 633 C C . TRP A 1 81 ? -15.226 -4.619 -1.268 1.00 92.56 81 TRP A C 1
ATOM 635 O O . TRP A 1 81 ? -15.374 -5.815 -1.012 1.00 92.56 81 TRP A O 1
ATOM 645 N N . LEU A 1 82 ? -15.900 -3.655 -0.636 1.00 92.00 82 LEU A N 1
ATOM 646 C CA . LEU A 1 82 ? -16.921 -3.900 0.383 1.00 92.00 82 LEU A CA 1
ATOM 647 C C . LEU A 1 82 ? -18.093 -4.697 -0.204 1.00 92.00 82 LEU A C 1
ATOM 649 O O . LEU A 1 82 ? -18.488 -5.715 0.357 1.00 92.00 82 LEU A O 1
ATOM 653 N N . GLY A 1 83 ? -18.567 -4.322 -1.397 1.00 91.00 83 GLY A N 1
ATOM 654 C CA . GLY A 1 83 ? -19.643 -5.021 -2.105 1.00 91.00 83 GLY A CA 1
ATOM 655 C C . GLY A 1 83 ? -19.337 -6.486 -2.448 1.00 91.00 83 GLY A C 1
ATOM 656 O O . GLY A 1 83 ? -20.263 -7.272 -2.638 1.00 91.00 83 GLY A O 1
ATOM 657 N N . ASN A 1 84 ? -18.059 -6.876 -2.483 1.00 92.12 84 ASN A N 1
ATOM 658 C CA . ASN A 1 84 ? -17.623 -8.264 -2.667 1.00 92.12 84 ASN A CA 1
ATOM 659 C C . ASN A 1 84 ? -17.408 -9.027 -1.340 1.00 92.12 84 ASN A C 1
ATOM 661 O O . ASN A 1 84 ? -16.939 -10.164 -1.353 1.00 92.12 84 ASN A O 1
ATOM 665 N N . GLY A 1 85 ? -17.770 -8.438 -0.196 1.00 91.19 85 GLY A N 1
ATOM 666 C CA . GLY A 1 85 ? -17.623 -9.041 1.134 1.00 91.19 85 GLY A CA 1
ATOM 667 C C . GLY A 1 85 ? -16.308 -8.697 1.837 1.00 91.19 85 GLY A C 1
ATOM 668 O O . GLY A 1 85 ? -15.938 -9.350 2.814 1.00 91.19 85 GLY A O 1
ATOM 669 N N . GLY A 1 86 ? -15.579 -7.699 1.336 1.00 92.25 86 GLY A N 1
ATOM 670 C CA . GLY A 1 86 ? -14.439 -7.131 2.040 1.00 92.25 86 GLY A CA 1
ATOM 671 C C . GLY A 1 86 ? -14.861 -6.284 3.231 1.00 92.25 86 GLY A C 1
ATOM 672 O O . GLY A 1 86 ? -15.984 -5.798 3.298 1.00 92.25 86 GLY A O 1
ATOM 673 N N . ARG A 1 87 ? -13.929 -6.058 4.157 1.00 91.25 87 ARG A N 1
ATOM 674 C CA . ARG A 1 87 ? -14.127 -5.148 5.293 1.00 91.25 87 ARG A CA 1
ATOM 675 C C . ARG A 1 87 ? -13.088 -4.044 5.262 1.00 91.25 87 ARG A C 1
ATOM 677 O O . ARG A 1 87 ? -11.939 -4.286 4.881 1.00 91.25 87 ARG A O 1
ATOM 684 N N . PHE A 1 88 ? -13.477 -2.845 5.677 1.00 89.94 88 PHE A N 1
ATOM 685 C CA . PHE A 1 88 ? -12.583 -1.695 5.724 1.00 89.94 88 PHE A CA 1
ATOM 686 C C . PHE A 1 88 ? -12.672 -1.024 7.094 1.00 89.94 88 PHE A C 1
ATOM 688 O O . PHE A 1 88 ? -13.692 -0.453 7.463 1.00 89.94 88 PHE A O 1
ATOM 695 N N . ILE A 1 89 ? -11.593 -1.116 7.864 1.00 88.69 89 ILE A N 1
ATOM 696 C CA . ILE A 1 89 ? -11.491 -0.565 9.213 1.00 88.69 89 ILE A CA 1
ATOM 697 C C . ILE A 1 89 ? -10.611 0.676 9.155 1.00 88.69 89 ILE A C 1
ATOM 699 O O . ILE A 1 89 ? -9.452 0.608 8.739 1.00 88.69 89 ILE A O 1
ATOM 703 N N . VAL A 1 90 ? -11.135 1.808 9.616 1.00 87.31 90 VAL A N 1
ATOM 704 C CA . VAL A 1 90 ? -10.390 3.068 9.676 1.00 87.31 90 VAL A CA 1
ATOM 705 C C . VAL A 1 90 ? -10.140 3.451 11.125 1.00 87.31 90 VAL A C 1
ATOM 707 O O . VAL A 1 90 ? -11.061 3.623 11.921 1.00 87.31 90 VAL A O 1
ATOM 710 N N . ILE A 1 91 ? -8.867 3.620 11.467 1.00 85.19 91 ILE A N 1
ATOM 711 C CA . ILE A 1 91 ? -8.417 4.031 12.793 1.00 85.19 91 ILE A CA 1
ATOM 712 C C . ILE A 1 91 ? -7.889 5.461 12.683 1.00 85.19 91 ILE A C 1
ATOM 714 O O . ILE A 1 91 ? -6.773 5.682 12.218 1.00 85.19 91 ILE A O 1
ATOM 718 N N . GLY A 1 92 ? -8.691 6.438 13.100 1.00 83.81 92 GLY A N 1
ATOM 719 C CA . GLY A 1 92 ? -8.410 7.872 12.970 1.00 83.81 92 GLY A CA 1
ATOM 720 C C . GLY A 1 92 ? -8.435 8.606 14.311 1.00 83.81 92 GLY A C 1
ATOM 721 O O . GLY A 1 92 ? -8.876 8.063 15.321 1.00 83.81 92 GLY A O 1
ATOM 722 N N . ASN A 1 93 ? -7.949 9.845 14.368 1.00 82.88 93 ASN A N 1
ATOM 723 C CA . ASN A 1 93 ? -8.194 10.723 15.517 1.00 82.88 93 ASN A CA 1
ATOM 724 C C . ASN A 1 93 ? -9.402 11.629 15.236 1.00 82.88 93 ASN A C 1
ATOM 726 O O . ASN A 1 93 ? -9.874 11.718 14.106 1.00 82.88 93 ASN A O 1
ATOM 730 N N . GLU A 1 94 ? -9.905 12.299 16.270 1.00 77.94 94 GLU A N 1
ATOM 731 C CA . GLU A 1 94 ? -11.086 13.167 16.165 1.00 77.94 94 GLU A CA 1
ATOM 732 C C . GLU A 1 94 ? -10.906 14.255 15.100 1.00 77.94 94 GLU A C 1
ATOM 734 O O . GLU A 1 94 ? -11.758 14.409 14.234 1.00 77.94 94 GLU A O 1
ATOM 739 N N . THR A 1 95 ? -9.733 14.894 15.048 1.00 78.81 95 THR A N 1
ATOM 740 C CA . THR A 1 95 ? -9.444 15.923 14.040 1.00 78.81 95 THR A CA 1
ATOM 741 C C . THR A 1 95 ? -9.428 15.375 12.612 1.00 78.81 95 THR A C 1
ATOM 743 O O . THR A 1 95 ? -9.783 16.085 11.676 1.00 78.81 95 THR A O 1
ATOM 746 N N . TRP A 1 96 ? -9.006 14.121 12.417 1.00 79.94 96 TRP A N 1
ATOM 747 C CA . TRP A 1 96 ? -9.059 13.458 11.116 1.00 79.94 96 TRP A CA 1
ATOM 748 C C . TRP A 1 96 ? -10.508 13.207 10.703 1.00 79.94 96 TRP A C 1
ATOM 750 O O . TRP A 1 96 ? -10.880 13.561 9.587 1.00 79.94 96 TR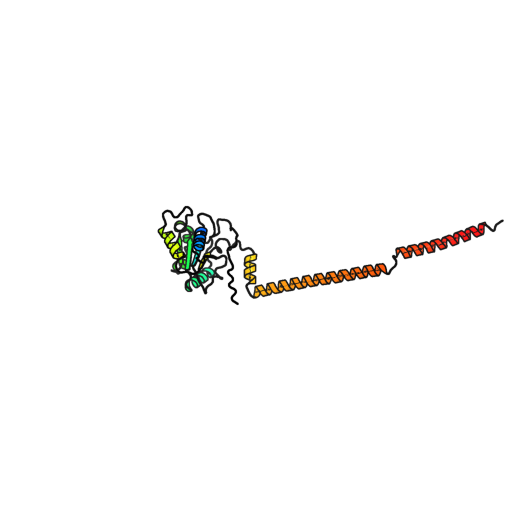P A O 1
ATOM 760 N N . PHE A 1 97 ? -11.339 12.681 11.609 1.00 79.62 97 PHE A N 1
ATOM 761 C CA . PHE A 1 97 ? -12.762 12.456 11.338 1.00 79.62 97 PHE A CA 1
ATOM 762 C C . PHE A 1 97 ? -13.503 13.769 11.054 1.00 79.62 97 PHE A C 1
ATOM 764 O O . PHE A 1 97 ? -14.279 13.838 10.106 1.00 79.62 97 PHE A O 1
ATOM 771 N N . GLU A 1 98 ? -13.199 14.837 11.794 1.00 78.69 98 GLU A N 1
ATOM 772 C CA . GLU A 1 98 ? -13.729 16.182 11.542 1.00 78.69 98 GLU A CA 1
ATOM 773 C C . GLU A 1 98 ? -13.289 16.735 10.179 1.00 78.69 98 GLU A C 1
ATOM 775 O O . GLU A 1 98 ? -14.097 17.291 9.435 1.00 78.69 98 GLU A O 1
ATOM 780 N N . ALA A 1 99 ? -12.020 16.559 9.799 1.00 73.19 99 ALA A N 1
ATOM 781 C CA . ALA A 1 99 ? -11.524 16.976 8.486 1.00 73.19 99 ALA A CA 1
ATOM 782 C C . ALA A 1 99 ? -12.152 16.163 7.336 1.00 73.19 99 ALA A C 1
ATOM 784 O O . ALA A 1 99 ? -12.269 16.658 6.208 1.00 73.19 99 ALA A O 1
ATOM 785 N N . TYR A 1 100 ? -12.577 14.933 7.626 1.00 71.62 100 TYR A N 1
ATOM 786 C CA . TYR A 1 100 ? -13.304 14.025 6.739 1.00 71.62 100 TYR A CA 1
ATOM 787 C C . TYR A 1 100 ? -14.827 14.097 6.882 1.00 71.62 100 TYR A C 1
ATOM 789 O O . TYR A 1 100 ? -15.514 13.249 6.323 1.00 71.62 100 TYR A O 1
ATOM 797 N N . SER A 1 101 ? -15.355 15.147 7.521 1.00 54.72 101 SER A N 1
ATOM 798 C CA . SER A 1 101 ? -16.792 15.434 7.696 1.00 54.72 101 SER A CA 1
ATOM 799 C C . SER A 1 101 ? -17.622 15.559 6.411 1.00 54.72 101 SER A C 1
ATOM 801 O O . SER A 1 101 ? -18.820 15.818 6.479 1.00 54.72 101 SER A O 1
ATOM 803 N N . ASP A 1 102 ? -17.045 15.265 5.244 1.00 57.88 102 ASP A N 1
ATOM 804 C CA . ASP A 1 102 ? -17.812 14.750 4.109 1.00 57.88 102 ASP A CA 1
ATOM 805 C C . ASP A 1 102 ? -18.223 13.290 4.402 1.00 57.88 102 ASP A C 1
ATOM 807 O O . ASP A 1 102 ? -17.858 12.331 3.720 1.00 57.88 102 ASP A O 1
ATOM 811 N N . GLN A 1 103 ? -18.941 13.151 5.517 1.00 59.59 103 GLN A N 1
ATOM 812 C CA . GLN A 1 103 ? -19.377 11.932 6.184 1.00 59.59 103 GLN A CA 1
ATOM 813 C C . GLN A 1 103 ? -20.192 11.022 5.265 1.00 59.59 103 GLN A C 1
ATOM 815 O O . GLN A 1 103 ? -20.291 9.833 5.533 1.00 59.59 103 GLN A O 1
ATOM 820 N N . SER A 1 104 ? -20.694 11.549 4.144 1.00 65.81 104 SER A N 1
ATOM 821 C CA . SER A 1 104 ? -21.482 10.822 3.153 1.00 65.81 104 SER A CA 1
ATOM 822 C C . SER A 1 104 ? -20.853 9.487 2.749 1.00 65.81 104 SER A C 1
ATOM 824 O O . SER A 1 104 ? -21.544 8.480 2.755 1.00 65.81 104 SER A O 1
ATOM 826 N N . PHE A 1 105 ? -19.547 9.423 2.476 1.00 70.69 105 PHE A N 1
ATOM 827 C CA . PHE A 1 105 ? -18.916 8.162 2.067 1.00 70.69 105 PHE A CA 1
ATOM 828 C C . PHE A 1 105 ? -18.806 7.137 3.207 1.00 70.69 105 PHE A C 1
ATOM 830 O O . PHE A 1 105 ? -19.075 5.954 2.998 1.00 70.69 105 PHE A O 1
ATOM 837 N N . LEU A 1 106 ? -18.397 7.582 4.399 1.00 68.69 106 LEU A N 1
ATOM 838 C CA . LEU A 1 106 ? -18.185 6.695 5.549 1.00 68.69 106 LEU A CA 1
ATOM 839 C C . LEU A 1 106 ? -19.512 6.264 6.188 1.00 68.69 106 LEU A C 1
ATOM 841 O O . LEU A 1 106 ? -19.601 5.157 6.694 1.00 68.69 106 LEU A O 1
ATOM 845 N N . GLU A 1 107 ? -20.539 7.113 6.141 1.00 67.94 107 GLU A N 1
ATOM 846 C CA . GLU A 1 107 ? -21.872 6.829 6.682 1.00 67.94 107 GLU A CA 1
ATOM 847 C C . GLU A 1 107 ? -22.764 6.056 5.702 1.00 67.94 107 GLU A C 1
ATOM 849 O O . GLU A 1 107 ? -23.674 5.360 6.140 1.00 67.94 107 GLU A O 1
ATOM 854 N N . MET A 1 108 ? -22.525 6.143 4.385 1.00 63.94 108 MET A N 1
ATOM 855 C CA . MET A 1 108 ? -23.293 5.371 3.393 1.00 63.94 108 MET A CA 1
ATOM 856 C C . MET A 1 108 ? -22.924 3.887 3.350 1.00 63.94 108 MET A C 1
ATOM 858 O O . MET A 1 108 ? -23.680 3.103 2.780 1.00 63.94 108 MET A O 1
ATOM 862 N N . ASN A 1 109 ? -21.785 3.497 3.921 1.00 70.44 109 ASN A N 1
ATOM 863 C CA . ASN A 1 109 ? -21.317 2.117 3.909 1.00 70.44 109 ASN A CA 1
ATOM 864 C C . ASN A 1 109 ? -21.291 1.582 5.343 1.00 70.44 109 ASN A C 1
ATOM 866 O O . ASN A 1 109 ? -20.326 1.810 6.068 1.00 70.44 109 ASN A O 1
ATOM 870 N N . GLU A 1 110 ? -22.342 0.855 5.737 1.00 72.31 110 GLU A N 1
ATOM 871 C CA . GLU A 1 110 ? -22.458 0.238 7.073 1.00 72.31 110 GLU A CA 1
ATOM 872 C C . GLU A 1 110 ? -21.294 -0.724 7.391 1.00 72.31 110 GLU A C 1
ATOM 874 O O . GLU A 1 110 ? -20.991 -0.960 8.557 1.00 72.31 110 GLU A O 1
ATOM 879 N N . ASP A 1 111 ? -20.599 -1.217 6.361 1.00 77.62 111 ASP A N 1
ATOM 880 C CA . ASP A 1 111 ? -19.458 -2.132 6.472 1.00 77.62 111 ASP A CA 1
ATOM 881 C C . ASP A 1 111 ? -18.112 -1.432 6.762 1.00 77.62 111 ASP A C 1
ATOM 883 O O . ASP A 1 111 ? -17.072 -2.095 6.878 1.00 77.62 111 ASP A O 1
ATOM 887 N N . ILE A 1 112 ? -18.101 -0.094 6.864 1.00 79.56 112 ILE A N 1
ATOM 888 C CA . ILE A 1 112 ? -16.925 0.670 7.293 1.00 79.56 112 ILE A CA 1
ATOM 889 C C . ILE A 1 112 ? -16.993 0.915 8.794 1.00 79.56 112 ILE A C 1
ATOM 891 O O . ILE A 1 112 ? -17.848 1.639 9.301 1.00 79.56 112 ILE A O 1
ATOM 895 N N . GLU A 1 113 ? -16.005 0.393 9.511 1.00 81.25 113 GLU A N 1
ATOM 896 C CA . GLU A 1 113 ? -15.917 0.583 10.953 1.00 81.25 113 GLU A CA 1
ATOM 897 C C . GLU A 1 113 ? -14.881 1.636 11.316 1.00 81.25 113 GLU A C 1
ATOM 899 O O . GLU A 1 113 ? -13.717 1.579 10.906 1.00 81.25 113 GLU A O 1
ATOM 904 N N . LEU A 1 114 ? -15.316 2.603 12.123 1.00 80.12 114 LEU A N 1
ATOM 905 C CA . LEU A 1 114 ? -14.500 3.729 12.552 1.00 80.12 114 LEU A CA 1
ATOM 906 C C . LEU A 1 114 ? -14.096 3.557 14.012 1.00 80.12 114 LEU A C 1
ATOM 908 O O . LEU A 1 114 ? -14.938 3.484 14.908 1.00 80.12 114 LEU A O 1
ATOM 912 N N . TYR A 1 115 ? -12.791 3.573 14.263 1.00 78.81 115 TYR A N 1
ATOM 913 C CA . TYR A 1 115 ? -12.244 3.533 15.612 1.00 78.81 115 TYR A CA 1
ATOM 914 C C . TYR A 1 115 ? -11.395 4.773 15.884 1.00 78.81 115 TYR A C 1
ATOM 916 O O . TYR A 1 115 ? -10.573 5.191 15.066 1.00 78.81 115 TYR A O 1
ATOM 924 N N . ASN A 1 116 ? -11.551 5.352 17.075 1.00 75.31 116 ASN A N 1
ATOM 925 C CA . ASN A 1 116 ? -10.684 6.436 17.516 1.00 75.31 116 ASN A CA 1
ATOM 926 C C . ASN A 1 116 ? -9.323 5.869 17.950 1.00 75.31 116 ASN A C 1
ATOM 928 O O . ASN A 1 116 ? -9.265 4.938 18.748 1.00 75.31 116 ASN A O 1
ATOM 932 N N . VAL A 1 117 ? -8.214 6.451 17.493 1.00 72.44 117 VAL A N 1
ATOM 933 C CA . VAL A 1 117 ? -6.844 6.040 17.860 1.00 72.44 117 VAL A CA 1
ATOM 934 C C . VAL A 1 117 ? -6.669 5.931 19.377 1.00 72.44 117 VAL A C 1
ATOM 936 O O . VAL A 1 117 ? -6.045 4.986 19.859 1.00 72.44 117 VAL A O 1
ATOM 939 N N . SER A 1 118 ? -7.261 6.859 20.136 1.00 66.44 118 SER A N 1
ATOM 940 C CA . SER A 1 118 ? -7.196 6.876 21.605 1.00 66.44 118 SER A CA 1
ATOM 941 C C . SER A 1 118 ? -7.967 5.734 22.288 1.00 66.44 118 SER A C 1
ATOM 943 O O . SER A 1 118 ? -7.819 5.529 23.498 1.00 66.44 118 SER A O 1
ATOM 945 N N . ASP A 1 119 ? -8.803 5.010 21.542 1.00 64.06 119 ASP A N 1
ATOM 946 C CA . ASP A 1 119 ? -9.507 3.802 21.980 1.00 64.06 119 ASP A CA 1
ATOM 947 C C . ASP A 1 119 ? -8.736 2.522 21.628 1.00 64.06 119 ASP A C 1
ATOM 949 O O . ASP A 1 119 ? -8.906 1.506 22.300 1.00 64.06 119 ASP A O 1
ATOM 953 N N . VAL A 1 120 ? -7.888 2.566 20.595 1.00 60.03 120 VAL A N 1
ATOM 954 C CA . VAL A 1 120 ? -7.260 1.370 20.021 1.00 60.03 120 VAL A CA 1
ATOM 955 C C . VAL A 1 120 ? -5.863 1.115 20.572 1.00 60.03 120 VAL A C 1
ATOM 957 O O . VAL A 1 120 ? -5.545 -0.032 20.881 1.00 60.03 120 VAL A O 1
ATOM 960 N N . ILE A 1 121 ? -5.017 2.148 20.708 1.00 57.19 121 ILE A N 1
ATOM 961 C CA . ILE A 1 121 ? -3.597 1.941 21.038 1.00 57.19 121 ILE A CA 1
ATOM 962 C C . ILE A 1 121 ? -3.071 2.962 22.035 1.00 57.19 121 ILE A C 1
ATOM 964 O O . ILE A 1 121 ? -2.999 4.161 21.777 1.00 57.19 121 ILE A O 1
ATOM 968 N N . ASN A 1 122 ? -2.563 2.434 23.143 1.00 50.09 122 ASN A N 1
ATOM 969 C CA . ASN A 1 122 ? -1.446 3.027 23.854 1.00 50.09 122 ASN A CA 1
ATOM 970 C C . ASN A 1 122 ? -0.426 1.896 24.079 1.00 50.09 122 ASN A C 1
ATOM 972 O O . ASN A 1 122 ? -0.710 0.973 24.840 1.00 50.09 122 ASN A O 1
ATOM 976 N N . ASN A 1 123 ? 0.755 1.925 23.437 1.00 47.88 123 ASN A N 1
ATOM 977 C CA . ASN A 1 123 ? 1.814 0.911 23.670 1.00 47.88 123 ASN A CA 1
ATOM 978 C C . ASN A 1 123 ? 2.317 0.863 25.128 1.00 47.88 123 ASN A C 1
ATOM 980 O O . ASN A 1 123 ? 3.142 0.018 25.463 1.00 47.88 123 ASN A O 1
ATOM 984 N N . ASN A 1 124 ? 1.807 1.716 26.019 1.00 47.38 124 ASN A N 1
ATOM 985 C CA . ASN A 1 124 ? 2.038 1.640 27.464 1.00 47.38 124 ASN A CA 1
ATOM 986 C C . ASN A 1 124 ? 1.210 0.546 28.176 1.00 47.38 124 ASN A C 1
ATOM 988 O O . ASN A 1 124 ? 1.088 0.554 29.403 1.00 47.38 124 ASN A O 1
ATOM 992 N N . GLY A 1 125 ? 0.678 -0.414 27.415 1.00 47.69 125 GLY A N 1
ATOM 993 C CA . GLY A 1 125 ? -0.094 -1.552 27.896 1.00 47.69 125 GLY A CA 1
ATOM 994 C C . GLY A 1 125 ? -1.601 -1.323 27.807 1.00 47.69 125 GLY A C 1
ATOM 995 O O . GLY A 1 125 ? -2.086 -0.196 27.900 1.00 47.69 125 GLY A O 1
ATOM 996 N N . LEU A 1 126 ? -2.339 -2.428 27.658 1.00 52.34 126 LEU A N 1
ATOM 997 C CA . LEU A 1 126 ? -3.791 -2.495 27.825 1.00 52.34 126 LEU A CA 1
ATOM 998 C C . LEU A 1 126 ? -4.128 -2.039 29.252 1.00 52.34 126 LEU A C 1
ATOM 1000 O O . LEU A 1 126 ? -4.088 -2.833 30.185 1.00 52.34 126 LEU A O 1
ATOM 1004 N N . LYS A 1 127 ? -4.365 -0.747 29.476 1.00 45.97 127 LYS A N 1
ATOM 1005 C CA . LYS A 1 127 ? -4.883 -0.257 30.756 1.00 45.97 127 LYS A CA 1
ATOM 1006 C C . LYS A 1 127 ? -6.074 0.658 30.504 1.00 45.97 127 LYS A C 1
ATOM 1008 O O . LYS A 1 127 ? -5.950 1.689 29.851 1.00 45.97 127 LYS A O 1
ATOM 1013 N N . LYS A 1 128 ? -7.212 0.264 31.089 1.00 46.97 128 LYS A N 1
ATOM 1014 C CA . LYS A 1 128 ? -8.511 0.965 31.199 1.00 46.97 128 LYS A CA 1
ATOM 1015 C C . LYS A 1 128 ? -9.459 1.020 29.986 1.00 46.97 128 LYS A C 1
ATOM 1017 O O . LYS A 1 128 ? -10.588 1.450 30.191 1.00 46.97 128 LYS A O 1
ATOM 1022 N N . LYS A 1 129 ? -9.100 0.546 28.787 1.00 55.81 129 LYS A N 1
ATOM 1023 C CA . LYS A 1 129 ? -10.035 0.430 27.632 1.00 55.81 129 LYS A CA 1
ATOM 1024 C C . LYS A 1 129 ? -10.055 -0.972 27.001 1.00 55.81 129 LYS A C 1
ATOM 1026 O O . LYS A 1 129 ? -10.188 -1.125 25.793 1.00 55.81 129 LYS A O 1
ATOM 1031 N N . GLU A 1 130 ? -9.913 -1.995 27.840 1.00 62.81 130 GLU A N 1
ATOM 1032 C CA . GLU A 1 130 ? -9.759 -3.397 27.424 1.00 62.81 130 GLU A CA 1
ATOM 1033 C C . GLU A 1 130 ? -10.925 -3.900 26.562 1.00 62.81 130 GLU A C 1
ATOM 1035 O O . GLU A 1 130 ? -10.679 -4.580 25.577 1.00 62.81 130 GLU A O 1
ATOM 1040 N N . GLU A 1 131 ? -12.168 -3.506 26.847 1.00 66.88 131 GLU A N 1
ATOM 1041 C CA . GLU A 1 131 ? -13.342 -3.986 26.101 1.00 66.88 131 GLU A CA 1
ATOM 1042 C C . GLU A 1 131 ? -13.329 -3.573 24.624 1.00 66.88 131 GLU A C 1
ATOM 1044 O O . GLU A 1 131 ? -13.562 -4.409 23.754 1.00 66.88 131 GLU A O 1
ATOM 1049 N N . LYS A 1 132 ? -12.993 -2.313 24.313 1.00 68.25 132 LYS A N 1
ATOM 1050 C CA . LYS A 1 132 ? -12.950 -1.834 22.921 1.00 68.25 132 LYS A CA 1
ATOM 1051 C C . LYS A 1 132 ? -11.765 -2.400 22.153 1.00 68.25 132 LYS A C 1
ATOM 1053 O O . LYS A 1 132 ? -11.915 -2.754 20.989 1.00 68.25 132 LYS A O 1
ATOM 1058 N N . THR A 1 133 ? -10.595 -2.503 22.786 1.00 68.94 133 THR A N 1
ATOM 1059 C CA . THR A 1 133 ? -9.427 -3.112 22.138 1.00 68.94 133 THR A CA 1
ATOM 1060 C C . THR A 1 133 ? -9.650 -4.605 21.905 1.00 68.94 133 THR A C 1
ATOM 1062 O O . THR A 1 133 ? -9.287 -5.108 20.850 1.00 68.94 133 THR A O 1
ATOM 1065 N N . LEU A 1 134 ? -10.278 -5.315 22.847 1.00 72.12 134 LEU A N 1
ATOM 1066 C CA . LEU A 1 134 ? -10.640 -6.722 22.674 1.00 72.12 134 LEU A CA 1
ATOM 1067 C C . LEU A 1 134 ? -11.716 -6.910 21.606 1.00 72.12 134 LEU A C 1
ATOM 1069 O O . LEU A 1 134 ? -11.579 -7.839 20.820 1.00 72.12 134 LEU A O 1
ATOM 1073 N N . SER A 1 135 ? -12.725 -6.032 21.541 1.00 74.50 135 SER A N 1
ATOM 1074 C CA . SER A 1 135 ? -13.696 -6.021 20.438 1.00 74.50 135 SER A CA 1
ATOM 1075 C C . SER A 1 135 ? -12.976 -5.845 19.116 1.00 74.50 135 SER A C 1
ATOM 1077 O O . SER A 1 135 ? -13.102 -6.703 18.264 1.00 74.50 135 SER A O 1
ATOM 1079 N N . LEU A 1 136 ? -12.115 -4.832 18.983 1.00 76.62 136 LEU A N 1
ATOM 1080 C CA . LEU A 1 136 ? -11.354 -4.629 17.755 1.00 76.62 136 LEU A CA 1
ATOM 1081 C C . LEU A 1 136 ? -10.489 -5.846 17.407 1.00 76.62 136 LEU A C 1
ATOM 1083 O O . LEU A 1 136 ? -10.426 -6.223 16.248 1.00 76.62 136 LEU A O 1
ATOM 1087 N N . LEU A 1 137 ? -9.791 -6.457 18.369 1.00 78.88 137 LEU A N 1
ATOM 1088 C CA . LEU A 1 137 ? -8.984 -7.650 18.092 1.00 78.88 137 LEU A CA 1
ATOM 1089 C C . LEU A 1 137 ? -9.864 -8.839 17.693 1.00 78.88 137 LEU A C 1
ATOM 1091 O O . LEU A 1 137 ? -9.466 -9.610 16.826 1.00 78.88 137 LEU A O 1
ATOM 1095 N N . ALA A 1 138 ? -11.041 -8.990 18.300 1.00 79.69 138 ALA A N 1
ATOM 1096 C CA . ALA A 1 138 ? -12.014 -9.992 17.891 1.00 79.69 138 ALA A CA 1
ATOM 1097 C C . ALA A 1 138 ? -12.498 -9.703 16.465 1.00 79.69 138 ALA A C 1
ATOM 1099 O O . ALA A 1 138 ? -12.337 -10.550 15.601 1.00 79.69 138 ALA A O 1
ATOM 1100 N N . ASP A 1 139 ? -12.964 -8.492 16.192 1.00 77.94 139 ASP A N 1
ATOM 1101 C CA . ASP A 1 139 ? -13.428 -8.021 14.887 1.00 77.94 139 ASP A CA 1
ATOM 1102 C C . ASP A 1 139 ? -12.352 -8.183 13.802 1.00 77.94 139 ASP A C 1
ATOM 1104 O O . ASP A 1 139 ? -12.628 -8.641 12.695 1.00 77.94 139 ASP A O 1
ATOM 1108 N N . LEU A 1 140 ? -11.097 -7.878 14.137 1.00 78.62 140 LEU A N 1
ATOM 1109 C CA . LEU A 1 140 ? -9.946 -8.037 13.255 1.00 78.62 140 LEU A CA 1
ATOM 1110 C C . LEU A 1 140 ? -9.671 -9.494 12.909 1.00 78.62 140 LEU A C 1
ATOM 1112 O O . LEU A 1 140 ? -9.366 -9.803 11.761 1.00 78.62 140 LEU A O 1
ATOM 1116 N N . PHE A 1 141 ? -9.699 -10.371 13.909 1.00 80.44 141 PHE A N 1
ATOM 1117 C CA . PHE A 1 141 ? -9.189 -11.734 13.786 1.00 80.44 141 PHE A CA 1
ATOM 1118 C C . PHE A 1 141 ? -10.281 -12.792 13.612 1.00 80.44 141 PHE A C 1
ATOM 1120 O O . PHE A 1 141 ? -9.964 -13.967 13.417 1.00 80.44 141 PHE A O 1
ATOM 1127 N N . TYR A 1 142 ? -11.553 -12.408 13.667 1.00 80.44 142 TYR A N 1
ATOM 1128 C CA . TYR A 1 142 ? -12.675 -13.320 13.521 1.00 80.44 142 TYR A CA 1
ATOM 1129 C C . TYR A 1 142 ? -13.141 -13.395 12.063 1.00 80.44 142 TYR A C 1
ATOM 1131 O O . TYR A 1 142 ? -13.577 -12.409 11.480 1.00 80.44 142 TYR A O 1
ATOM 1139 N N . GLY A 1 143 ? -13.081 -14.597 11.485 1.00 72.50 143 GLY A N 1
ATOM 1140 C CA . GLY A 1 143 ? -13.825 -14.942 10.269 1.00 72.50 143 GLY A CA 1
ATOM 1141 C C . GLY A 1 143 ? -13.178 -14.628 8.916 1.00 72.50 143 GLY A C 1
ATOM 1142 O O . GLY A 1 143 ? -13.806 -14.938 7.909 1.00 72.50 143 GLY A O 1
ATOM 1143 N N . HIS A 1 144 ? -11.957 -14.084 8.852 1.00 67.44 144 HIS A N 1
ATOM 1144 C CA . HIS A 1 144 ? -11.341 -13.706 7.571 1.00 67.44 144 HIS A CA 1
ATOM 1145 C C . HIS A 1 144 ? -9.943 -14.285 7.335 1.00 67.44 144 HIS A C 1
ATOM 1147 O O . HIS A 1 144 ? -9.099 -14.345 8.231 1.00 67.44 144 HIS A O 1
ATOM 1153 N N . ASP A 1 145 ? -9.703 -14.651 6.075 1.00 78.06 145 ASP A N 1
ATOM 1154 C CA . ASP A 1 145 ? -8.507 -15.367 5.628 1.00 78.06 145 ASP A CA 1
ATOM 1155 C C . ASP A 1 145 ? -7.303 -14.456 5.362 1.00 78.06 145 ASP A C 1
ATOM 1157 O O . ASP A 1 145 ? -6.189 -14.952 5.233 1.00 78.06 145 ASP A O 1
ATOM 1161 N N . SER A 1 146 ? -7.483 -13.136 5.242 1.00 91.94 146 SER A N 1
ATOM 1162 C CA . SER A 1 146 ? -6.380 -12.192 5.022 1.00 91.94 146 SER A CA 1
ATOM 1163 C C . SER A 1 146 ? -6.682 -10.813 5.597 1.00 91.94 146 SER A C 1
ATOM 1165 O O . SER A 1 146 ? -7.762 -10.260 5.389 1.00 91.94 146 SER A O 1
ATOM 1167 N N . ILE A 1 147 ? -5.695 -10.242 6.285 1.00 92.81 147 ILE A N 1
ATOM 1168 C CA . ILE A 1 147 ? -5.758 -8.894 6.855 1.00 92.81 147 ILE A CA 1
ATOM 1169 C C . ILE A 1 147 ? -4.658 -8.046 6.232 1.00 92.81 147 ILE A C 1
ATOM 1171 O O . ILE A 1 147 ? -3.484 -8.416 6.238 1.00 92.81 147 ILE A O 1
ATOM 1175 N N . TYR A 1 148 ? -5.029 -6.880 5.736 1.00 93.19 148 TYR A N 1
ATOM 1176 C CA . TYR A 1 148 ? -4.161 -5.948 5.047 1.00 93.19 148 TYR A CA 1
ATOM 1177 C C . TYR A 1 148 ? -4.005 -4.675 5.876 1.00 93.19 148 TYR A C 1
ATOM 1179 O O . TYR A 1 148 ? -4.987 -4.070 6.284 1.00 93.19 148 TYR A O 1
ATOM 1187 N N . PHE A 1 149 ? -2.769 -4.254 6.124 1.00 91.94 149 PHE A N 1
ATOM 1188 C CA . PHE A 1 149 ? -2.465 -2.976 6.773 1.00 91.94 149 PHE A CA 1
ATOM 1189 C C . PHE A 1 149 ? -2.068 -1.963 5.701 1.00 91.94 149 PHE A C 1
ATOM 1191 O O . PHE A 1 149 ? -1.065 -2.180 5.017 1.00 91.94 149 PHE A O 1
ATOM 1198 N N . ASP A 1 150 ? -2.839 -0.888 5.536 1.00 90.25 150 ASP A N 1
ATOM 1199 C CA . ASP A 1 150 ? -2.609 0.146 4.523 1.00 90.25 150 ASP A CA 1
ATOM 1200 C C . ASP A 1 150 ? -1.383 1.000 4.861 1.00 90.25 150 ASP A C 1
ATOM 1202 O O . ASP A 1 150 ? -1.468 2.068 5.468 1.00 90.25 150 ASP A O 1
ATOM 1206 N N . ASP A 1 151 ? -0.224 0.530 4.418 1.00 87.50 151 ASP A N 1
ATOM 1207 C CA . ASP A 1 151 ? 1.012 1.301 4.443 1.00 87.50 151 ASP A CA 1
ATOM 1208 C C . ASP A 1 151 ? 1.146 2.205 3.209 1.00 87.50 151 ASP A C 1
ATOM 1210 O O . ASP A 1 151 ? 2.010 3.086 3.181 1.00 87.50 151 ASP A O 1
ATOM 1214 N N . TYR A 1 152 ? 0.328 1.996 2.168 1.00 85.94 152 TYR A N 1
ATOM 1215 C CA . TYR A 1 152 ? 0.433 2.744 0.922 1.00 85.94 152 TYR A CA 1
ATOM 1216 C C . TYR A 1 152 ? 0.183 4.235 1.150 1.00 85.94 152 TYR A C 1
ATOM 1218 O O . TYR A 1 152 ? 1.051 5.051 0.820 1.00 85.94 152 TYR A O 1
ATOM 1226 N N . HIS A 1 153 ? -0.949 4.584 1.763 1.00 85.12 153 HIS A N 1
ATOM 1227 C CA . HIS A 1 153 ? -1.287 5.978 2.071 1.00 85.12 153 HIS A CA 1
ATOM 1228 C C . HIS A 1 153 ? -0.421 6.554 3.190 1.00 85.12 153 HIS A C 1
ATOM 1230 O O . HIS A 1 153 ? -0.206 7.757 3.262 1.00 85.12 153 HIS A O 1
ATOM 1236 N N . ASN A 1 154 ? 0.177 5.689 4.000 1.00 78.25 154 ASN A N 1
ATOM 1237 C CA . ASN A 1 154 ? 1.014 6.010 5.148 1.00 78.25 154 ASN A CA 1
ATOM 1238 C C . ASN A 1 154 ? 2.477 6.337 4.749 1.00 78.25 154 ASN A C 1
ATOM 1240 O O . ASN A 1 154 ? 3.483 5.850 5.274 1.00 78.25 154 ASN A O 1
ATOM 1244 N N . GLY A 1 155 ? 2.614 7.211 3.750 1.00 71.25 155 GLY A N 1
ATOM 1245 C CA . GLY A 1 155 ? 3.890 7.768 3.298 1.00 71.25 155 GLY A CA 1
ATOM 1246 C C . GLY A 1 155 ? 4.718 6.869 2.374 1.00 71.25 155 GLY A C 1
ATOM 1247 O O . GLY A 1 155 ? 5.785 7.296 1.925 1.00 71.25 155 GLY A O 1
ATOM 1248 N N . ILE A 1 156 ? 4.260 5.653 2.038 1.00 74.06 156 ILE A N 1
ATOM 1249 C CA . ILE A 1 156 ? 4.863 4.891 0.929 1.00 74.06 156 ILE A CA 1
ATOM 1250 C C . ILE A 1 156 ? 4.542 5.558 -0.403 1.00 74.06 156 ILE A C 1
ATOM 1252 O O . ILE A 1 156 ? 5.423 5.593 -1.261 1.00 74.06 156 ILE A O 1
ATOM 1256 N N . LYS A 1 157 ? 3.327 6.098 -0.576 1.00 74.50 157 LYS A N 1
ATOM 1257 C CA . LYS A 1 157 ? 2.890 6.816 -1.783 1.00 74.50 157 LYS A CA 1
ATOM 1258 C C . LYS A 1 157 ? 3.912 7.860 -2.230 1.00 74.50 157 LYS A C 1
ATOM 1260 O O . LYS A 1 157 ? 4.362 7.798 -3.374 1.00 74.50 157 LYS A O 1
ATOM 1265 N N . ASP A 1 158 ? 4.367 8.700 -1.306 1.00 70.75 158 ASP A N 1
ATOM 1266 C CA . ASP A 1 158 ? 5.309 9.790 -1.593 1.00 70.75 158 ASP A CA 1
ATOM 1267 C C . ASP A 1 158 ? 6.753 9.311 -1.757 1.00 70.75 158 ASP A C 1
ATOM 1269 O O . ASP A 1 158 ? 7.560 9.926 -2.453 1.00 70.75 158 ASP A O 1
ATOM 1273 N N . LYS A 1 159 ? 7.096 8.183 -1.127 1.00 66.81 159 LYS A N 1
ATOM 1274 C CA . LYS A 1 159 ? 8.446 7.606 -1.137 1.00 66.81 159 LYS A CA 1
ATOM 1275 C C . LYS A 1 159 ? 8.618 6.503 -2.167 1.00 66.81 159 LYS A C 1
ATOM 1277 O O . LYS A 1 159 ? 9.595 5.753 -2.080 1.00 66.81 159 LYS A O 1
ATOM 1282 N N . ARG A 1 160 ? 7.702 6.363 -3.132 1.00 63.81 160 ARG A N 1
ATOM 1283 C CA . ARG A 1 160 ? 7.804 5.320 -4.156 1.00 63.81 160 ARG A CA 1
ATOM 1284 C C . ARG A 1 160 ? 9.085 5.489 -4.956 1.00 63.81 160 ARG A C 1
ATOM 1286 O O . ARG A 1 160 ? 9.164 6.239 -5.922 1.00 63.81 160 ARG A O 1
ATOM 1293 N N . SER A 1 161 ? 10.088 4.721 -4.542 1.00 65.94 161 SER A N 1
ATOM 1294 C CA . SER A 1 161 ? 11.314 4.514 -5.283 1.00 65.94 161 SER A CA 1
ATOM 1295 C C . SER A 1 161 ? 10.936 4.083 -6.696 1.00 65.94 161 SER A C 1
ATOM 1297 O O . SER A 1 161 ? 10.071 3.217 -6.870 1.00 65.94 161 SER A O 1
ATOM 1299 N N . PHE A 1 162 ? 11.586 4.684 -7.692 1.00 78.50 162 PHE A N 1
ATOM 1300 C CA . PHE A 1 162 ? 11.444 4.368 -9.115 1.00 78.50 162 PHE A CA 1
ATOM 1301 C C . PHE A 1 162 ? 11.328 2.856 -9.375 1.00 78.50 162 PHE A C 1
ATOM 1303 O O . PHE A 1 162 ? 10.533 2.429 -10.206 1.00 78.50 162 PHE A O 1
ATOM 1310 N N . SER A 1 163 ? 12.029 2.038 -8.587 1.00 71.88 163 SER A N 1
ATOM 1311 C CA . SER A 1 163 ? 11.995 0.575 -8.612 1.00 71.88 163 SER A CA 1
ATOM 1312 C C . SER A 1 163 ? 10.596 -0.045 -8.472 1.00 71.88 163 SER A C 1
ATOM 1314 O O . SER A 1 163 ? 10.298 -1.005 -9.177 1.00 71.88 163 SER A O 1
ATOM 1316 N N . VAL A 1 164 ? 9.719 0.476 -7.604 1.00 72.31 164 VAL A N 1
ATOM 1317 C CA . VAL A 1 164 ? 8.364 -0.082 -7.393 1.00 72.31 164 VAL A CA 1
ATOM 1318 C C . VAL A 1 164 ? 7.459 0.228 -8.583 1.00 72.31 164 VAL A C 1
ATOM 1320 O O . VAL A 1 164 ? 6.732 -0.646 -9.064 1.00 72.31 164 VAL A O 1
ATOM 1323 N N . LEU A 1 165 ? 7.537 1.460 -9.094 1.00 80.44 165 LEU A N 1
ATOM 1324 C CA . LEU A 1 165 ? 6.824 1.869 -10.305 1.00 80.44 165 LEU A CA 1
ATOM 1325 C C . LEU A 1 165 ? 7.324 1.082 -11.518 1.00 80.44 165 LEU A C 1
ATOM 1327 O O . LEU A 1 165 ? 6.521 0.575 -12.293 1.00 80.44 165 LEU A O 1
ATOM 1331 N N . PHE A 1 166 ? 8.638 0.903 -11.634 1.00 84.12 166 PHE A N 1
ATOM 1332 C CA . PHE A 1 166 ? 9.267 0.135 -12.701 1.00 84.12 166 PHE A CA 1
ATOM 1333 C C . PHE A 1 166 ? 8.877 -1.352 -12.665 1.00 84.12 166 PHE A C 1
ATOM 1335 O O . PHE A 1 166 ? 8.512 -1.917 -13.693 1.00 84.12 166 PHE A O 1
ATOM 1342 N N . LEU A 1 167 ? 8.865 -1.983 -11.484 1.00 81.81 167 LEU A N 1
ATOM 1343 C CA . LEU A 1 167 ? 8.389 -3.363 -11.313 1.00 81.81 167 LEU A CA 1
ATOM 1344 C C . LEU A 1 167 ? 6.911 -3.512 -11.679 1.00 81.81 167 LEU A C 1
ATOM 1346 O O . LEU A 1 167 ? 6.533 -4.483 -12.335 1.00 81.81 167 LEU A O 1
ATOM 1350 N N . SER A 1 168 ? 6.083 -2.548 -11.276 1.00 79.75 168 SER A N 1
ATOM 1351 C CA . SER A 1 168 ? 4.661 -2.527 -11.627 1.00 79.75 168 SER A CA 1
ATOM 1352 C C . SER A 1 168 ? 4.475 -2.362 -13.135 1.00 79.75 168 SER A C 1
ATOM 1354 O O . SER A 1 168 ? 3.703 -3.099 -13.737 1.00 79.75 168 SER A O 1
ATOM 1356 N N . PHE A 1 169 ? 5.246 -1.474 -13.763 1.00 88.19 169 PHE A N 1
ATOM 1357 C CA . PHE A 1 169 ? 5.256 -1.269 -15.209 1.00 88.19 169 PHE A CA 1
ATOM 1358 C C . PHE A 1 169 ? 5.624 -2.551 -15.971 1.00 88.19 169 PHE A C 1
ATOM 1360 O O . PHE A 1 169 ? 4.900 -2.941 -16.882 1.00 88.19 169 PHE A O 1
ATOM 1367 N N . ILE A 1 170 ? 6.679 -3.267 -15.557 1.00 92.69 170 ILE A N 1
ATOM 1368 C CA . ILE A 1 170 ? 7.123 -4.521 -16.200 1.00 92.69 170 ILE A CA 1
ATOM 1369 C C . ILE A 1 170 ? 6.083 -5.647 -16.096 1.00 92.69 170 ILE A C 1
ATOM 1371 O O . ILE A 1 170 ? 6.101 -6.572 -16.908 1.00 92.69 170 ILE A O 1
ATOM 1375 N N . ARG A 1 171 ? 5.161 -5.606 -15.127 1.00 83.81 171 ARG A N 1
ATOM 1376 C CA . ARG A 1 171 ? 4.097 -6.620 -15.036 1.00 83.81 171 ARG A CA 1
ATOM 1377 C C . ARG A 1 171 ? 3.065 -6.513 -16.156 1.00 83.81 171 ARG A C 1
ATOM 1379 O O . ARG A 1 171 ? 2.453 -7.525 -16.482 1.00 83.81 1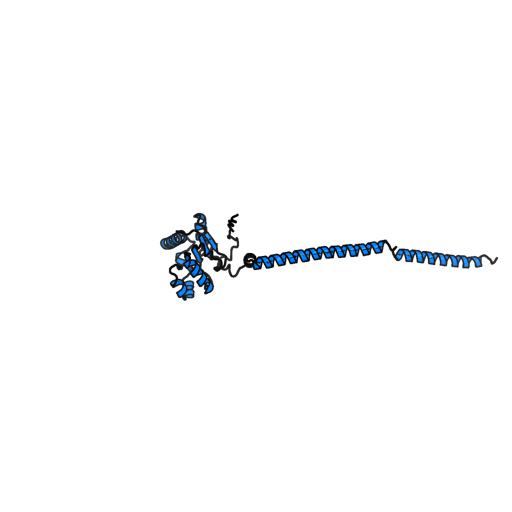71 ARG A O 1
ATOM 1386 N N . TYR A 1 172 ? 2.886 -5.340 -16.757 1.00 89.75 172 TYR A N 1
ATOM 1387 C CA . TYR A 1 172 ? 1.941 -5.165 -17.857 1.00 89.75 172 TYR A CA 1
ATOM 1388 C C . TYR A 1 172 ? 2.528 -5.654 -19.191 1.00 89.75 172 TYR A C 1
ATOM 1390 O O . TYR A 1 172 ? 3.726 -5.471 -19.428 1.00 89.75 172 TYR A O 1
ATOM 1398 N N . PRO A 1 173 ? 1.704 -6.194 -20.115 1.00 92.81 173 PRO A N 1
ATOM 1399 C CA . PRO A 1 173 ? 2.170 -6.658 -21.427 1.00 92.81 173 PRO A CA 1
ATOM 1400 C C . PRO A 1 173 ? 2.968 -5.598 -22.203 1.00 92.81 173 PRO A C 1
ATOM 1402 O O . PRO A 1 173 ? 4.027 -5.887 -22.758 1.00 92.81 173 PRO A O 1
ATOM 1405 N N . TRP A 1 174 ? 2.514 -4.341 -22.172 1.00 92.81 174 TRP A N 1
ATOM 1406 C CA . TRP A 1 174 ? 3.213 -3.213 -22.797 1.00 92.81 174 TRP A CA 1
ATOM 1407 C C . TRP A 1 174 ? 4.573 -2.921 -22.152 1.00 92.81 174 TRP A C 1
ATOM 1409 O O . TRP A 1 174 ? 5.533 -2.604 -22.852 1.00 92.81 174 TRP A O 1
ATOM 1419 N N . GLY A 1 175 ? 4.689 -3.076 -20.831 1.00 94.00 175 GLY A N 1
ATOM 1420 C CA . GLY A 1 175 ? 5.960 -2.902 -20.133 1.00 94.00 175 GLY A CA 1
ATOM 1421 C C . GLY A 1 175 ? 6.970 -3.992 -20.477 1.00 94.00 175 GLY A C 1
ATOM 1422 O O . GLY A 1 175 ? 8.145 -3.691 -20.688 1.00 94.00 175 GLY A O 1
ATOM 1423 N N . GLN A 1 176 ? 6.515 -5.240 -20.627 1.00 94.50 176 GLN A N 1
ATOM 1424 C CA . GLN A 1 176 ? 7.353 -6.338 -21.119 1.00 94.50 176 GLN A CA 1
ATOM 1425 C C . GLN A 1 176 ? 7.837 -6.087 -22.550 1.00 94.50 176 GLN A C 1
ATOM 1427 O O . GLN A 1 176 ? 9.013 -6.304 -22.842 1.00 94.50 176 GLN A O 1
ATOM 1432 N N . PHE A 1 177 ? 6.967 -5.571 -23.426 1.00 97.19 177 PHE A N 1
ATOM 1433 C CA . PHE A 1 177 ? 7.342 -5.193 -24.788 1.00 97.19 177 PHE A CA 1
ATOM 1434 C C . PHE A 1 177 ? 8.438 -4.117 -24.789 1.00 97.19 177 PHE A C 1
ATOM 1436 O O . PHE A 1 177 ? 9.491 -4.314 -25.400 1.00 97.19 177 PHE A O 1
ATOM 1443 N N . CYS A 1 178 ? 8.260 -3.033 -24.028 1.00 96.69 178 CYS A N 1
ATOM 1444 C CA . CYS A 1 178 ? 9.271 -1.982 -23.881 1.00 96.69 178 CYS A CA 1
ATOM 1445 C C . CYS A 1 178 ? 10.599 -2.521 -23.328 1.00 96.69 178 CYS A C 1
ATOM 1447 O O . CYS A 1 178 ? 11.664 -2.200 -23.859 1.00 96.69 178 CYS A O 1
ATOM 1449 N N . LEU A 1 179 ? 10.551 -3.377 -22.300 1.00 96.12 179 LEU A N 1
ATOM 1450 C CA . LEU A 1 179 ? 11.743 -4.000 -21.726 1.00 96.12 179 LEU A CA 1
ATOM 1451 C C . LEU A 1 179 ? 12.468 -4.878 -22.756 1.00 96.12 179 LEU A C 1
ATOM 1453 O O . LEU A 1 179 ? 13.690 -4.802 -22.874 1.00 96.12 179 LEU A O 1
ATOM 1457 N N . SER A 1 180 ? 11.728 -5.667 -23.538 1.00 96.62 180 SER A N 1
ATOM 1458 C CA . SER A 1 180 ? 12.298 -6.509 -24.595 1.00 96.62 180 SER A CA 1
ATOM 1459 C C . SER A 1 180 ? 12.969 -5.683 -25.697 1.00 96.62 180 SER A C 1
ATOM 1461 O O . SER A 1 180 ? 14.078 -6.013 -26.118 1.00 96.62 180 SER A O 1
ATOM 1463 N N . GLY A 1 181 ? 12.361 -4.560 -26.098 1.00 97.25 181 GLY A N 1
ATOM 1464 C CA . GLY A 1 181 ? 12.945 -3.625 -27.057 1.00 97.25 181 GLY A CA 1
ATOM 1465 C C . GLY A 1 181 ? 14.232 -2.989 -26.533 1.00 97.25 181 GLY A C 1
ATOM 1466 O O . GLY A 1 181 ? 15.222 -2.914 -27.260 1.00 97.25 181 GLY A O 1
ATOM 1467 N N . LEU A 1 182 ? 14.259 -2.603 -25.254 1.00 97.50 182 LEU A N 1
ATOM 1468 C CA . LEU A 1 182 ? 15.453 -2.056 -24.606 1.00 97.50 182 LEU A CA 1
ATOM 1469 C C . LEU A 1 182 ? 16.589 -3.087 -24.536 1.00 97.50 182 LEU A C 1
ATOM 1471 O O . LEU A 1 182 ? 17.736 -2.757 -24.835 1.00 97.50 182 LEU A O 1
ATOM 1475 N N . VAL A 1 183 ? 16.282 -4.345 -24.203 1.00 97.81 183 VAL A N 1
ATOM 1476 C CA . VAL A 1 183 ? 17.267 -5.440 -24.209 1.00 97.81 183 VAL A CA 1
ATOM 1477 C C . VAL A 1 183 ? 17.789 -5.699 -25.624 1.00 97.81 183 VAL A C 1
ATOM 1479 O O . VAL A 1 183 ? 19.001 -5.793 -25.817 1.00 97.81 183 VAL A O 1
ATOM 1482 N N . ALA A 1 184 ? 16.911 -5.758 -26.627 1.00 98.31 184 ALA A N 1
ATOM 1483 C CA . ALA A 1 184 ? 17.308 -5.945 -28.021 1.00 98.31 184 ALA A CA 1
ATOM 1484 C C . ALA A 1 184 ? 18.212 -4.805 -28.517 1.00 98.31 184 ALA A C 1
ATOM 1486 O O . ALA A 1 184 ? 19.236 -5.061 -29.153 1.00 98.31 184 ALA A O 1
ATOM 1487 N N . LEU A 1 185 ? 17.886 -3.556 -28.167 1.00 98.19 185 LEU A N 1
ATOM 1488 C CA . LEU A 1 185 ? 18.713 -2.386 -28.461 1.00 98.19 185 LEU A CA 1
ATOM 1489 C C . LEU A 1 185 ? 20.100 -2.511 -27.817 1.00 98.19 185 LEU A C 1
ATOM 1491 O O . LEU A 1 185 ? 21.106 -2.318 -28.496 1.00 98.19 185 LEU A O 1
ATOM 1495 N N . MET A 1 186 ? 20.167 -2.872 -26.533 1.00 98.19 186 MET A N 1
ATOM 1496 C CA . MET A 1 186 ? 21.431 -3.063 -25.812 1.00 98.19 186 MET A CA 1
ATOM 1497 C C . MET A 1 186 ? 22.303 -4.141 -26.464 1.00 98.19 186 MET A C 1
ATOM 1499 O O . MET A 1 186 ? 23.496 -3.923 -26.676 1.00 98.19 186 MET A O 1
ATOM 1503 N N . VAL A 1 187 ? 21.713 -5.280 -26.840 1.00 98.25 187 VAL A N 1
ATOM 1504 C CA . VAL A 1 187 ? 22.415 -6.355 -27.558 1.00 98.25 187 VAL A CA 1
ATOM 1505 C C . VAL A 1 187 ? 22.900 -5.875 -28.927 1.00 98.25 187 VAL A C 1
ATOM 1507 O O . VAL A 1 187 ? 24.043 -6.140 -29.298 1.00 98.25 187 VAL A O 1
ATOM 1510 N N . GLY A 1 188 ? 22.075 -5.122 -29.660 1.00 98.00 188 GLY A N 1
ATOM 1511 C CA . GLY A 1 188 ? 22.440 -4.537 -30.951 1.00 98.00 188 GLY A CA 1
ATOM 1512 C C . GLY A 1 188 ? 23.614 -3.561 -30.848 1.00 98.00 188 GLY A C 1
ATOM 1513 O O . GLY A 1 188 ? 24.576 -3.669 -31.608 1.00 98.00 188 GLY A O 1
ATOM 1514 N N . LEU A 1 189 ? 23.585 -2.655 -29.867 1.00 97.69 189 LEU A N 1
ATOM 1515 C CA . LEU A 1 189 ? 24.668 -1.704 -29.600 1.00 97.69 189 LEU A CA 1
ATOM 1516 C C . LEU A 1 189 ? 25.953 -2.412 -29.156 1.00 97.69 189 LEU A C 1
ATOM 1518 O O . LEU A 1 189 ? 27.043 -2.058 -29.610 1.00 97.69 189 LEU A O 1
ATOM 1522 N N . PHE A 1 190 ? 25.838 -3.439 -28.313 1.00 97.81 190 PHE A N 1
ATOM 1523 C CA . PHE A 1 190 ? 26.976 -4.251 -27.891 1.00 97.81 190 PHE A CA 1
ATOM 1524 C C . PHE A 1 190 ? 27.601 -5.006 -29.074 1.00 97.81 190 PHE A C 1
ATOM 1526 O O . PHE A 1 190 ? 28.813 -4.948 -29.280 1.00 97.81 190 PHE A O 1
ATOM 1533 N N . GLY A 1 191 ? 26.779 -5.639 -29.915 1.00 97.44 191 GLY A N 1
ATOM 1534 C CA . GLY A 1 191 ? 27.229 -6.300 -31.139 1.00 97.44 191 GLY A CA 1
ATOM 1535 C C . GLY A 1 191 ? 27.875 -5.333 -32.136 1.00 97.44 191 GLY A C 1
ATOM 1536 O O . GLY A 1 191 ? 28.915 -5.650 -32.719 1.00 97.44 191 GLY A O 1
ATOM 1537 N N . TYR A 1 192 ? 27.314 -4.130 -32.293 1.00 97.44 192 TYR A N 1
ATOM 1538 C CA . TYR A 1 192 ? 27.889 -3.071 -33.123 1.00 97.44 192 TYR A CA 1
ATOM 1539 C C . TYR A 1 192 ? 29.264 -2.633 -32.609 1.00 97.44 192 TYR A C 1
ATOM 1541 O O . TYR A 1 192 ? 30.213 -2.561 -33.392 1.00 97.44 192 TYR A O 1
ATOM 1549 N N . ARG A 1 193 ? 29.408 -2.424 -31.294 1.00 96.56 193 ARG A N 1
ATOM 1550 C CA . ARG A 1 193 ? 30.693 -2.092 -30.663 1.00 96.56 193 ARG A CA 1
ATOM 1551 C C . ARG A 1 193 ? 31.748 -3.163 -30.945 1.00 96.56 193 ARG A C 1
ATOM 1553 O O . ARG A 1 193 ? 32.809 -2.838 -31.469 1.00 96.56 193 ARG A O 1
ATOM 1560 N N . LEU A 1 194 ? 31.420 -4.437 -30.716 1.00 95.00 194 LEU A N 1
ATOM 1561 C CA . LEU A 1 194 ? 32.326 -5.558 -31.000 1.00 95.00 194 LEU A CA 1
ATOM 1562 C C . LEU A 1 194 ? 32.707 -5.663 -32.484 1.00 95.00 194 LEU A C 1
ATOM 1564 O O . LEU A 1 194 ? 33.804 -6.107 -32.830 1.00 95.00 194 LEU A O 1
ATOM 1568 N N . ARG A 1 195 ? 31.802 -5.293 -33.395 1.00 95.25 195 ARG A N 1
ATOM 1569 C CA . ARG A 1 195 ? 32.097 -5.260 -34.832 1.00 95.25 195 ARG A CA 1
ATOM 1570 C C . ARG A 1 195 ? 33.046 -4.114 -35.183 1.00 95.25 195 ARG A C 1
ATOM 1572 O O . ARG A 1 195 ? 33.971 -4.323 -35.962 1.00 95.25 195 ARG A O 1
ATOM 1579 N N . MET A 1 196 ? 32.848 -2.934 -34.603 1.00 94.50 196 MET A N 1
ATOM 1580 C CA . MET A 1 196 ? 33.725 -1.782 -34.827 1.00 94.50 196 MET A CA 1
ATOM 1581 C C . MET A 1 196 ? 35.133 -2.005 -34.272 1.00 94.50 196 MET A C 1
ATOM 1583 O O . MET A 1 196 ? 36.103 -1.618 -34.920 1.00 94.50 196 MET A O 1
ATOM 1587 N N . ASP A 1 197 ? 35.263 -2.691 -33.138 1.00 93.25 197 ASP A N 1
ATOM 1588 C CA . ASP A 1 197 ? 36.572 -3.047 -32.581 1.00 93.25 197 ASP A CA 1
ATOM 1589 C C . ASP A 1 197 ? 37.346 -3.993 -33.515 1.00 93.25 197 ASP A C 1
ATOM 1591 O O . ASP A 1 197 ? 38.544 -3.804 -33.732 1.00 93.25 197 ASP A O 1
ATOM 1595 N N . ARG A 1 198 ? 36.656 -4.934 -34.178 1.00 92.38 198 ARG A N 1
ATOM 1596 C CA . ARG A 1 198 ? 37.262 -5.776 -35.227 1.00 92.38 198 ARG A CA 1
ATOM 1597 C C . ARG A 1 198 ? 37.721 -4.974 -36.444 1.00 92.38 198 ARG A C 1
ATOM 1599 O O . ARG A 1 198 ? 38.814 -5.215 -36.946 1.00 92.38 198 ARG A O 1
ATOM 1606 N N . TYR A 1 199 ? 36.929 -4.005 -36.907 1.00 92.25 199 TYR A N 1
ATOM 1607 C CA . TYR A 1 199 ? 37.351 -3.141 -38.017 1.00 92.25 199 TYR A CA 1
ATOM 1608 C C . TYR A 1 199 ? 38.595 -2.319 -37.666 1.00 92.25 199 TYR A C 1
ATOM 1610 O O . TYR A 1 199 ? 39.511 -2.227 -38.481 1.00 92.25 199 TYR A O 1
ATOM 1618 N N . ARG A 1 200 ? 38.655 -1.769 -36.448 1.00 91.62 200 ARG A N 1
ATOM 1619 C CA . ARG A 1 200 ? 39.825 -1.023 -35.959 1.00 91.62 200 ARG A CA 1
ATOM 1620 C C . ARG A 1 200 ? 41.069 -1.903 -35.865 1.00 91.62 200 ARG A C 1
ATOM 1622 O O . ARG A 1 200 ? 42.145 -1.463 -36.255 1.00 91.62 200 ARG A O 1
ATOM 1629 N N . TYR A 1 201 ? 40.921 -3.139 -35.389 1.00 91.56 201 TYR A N 1
ATOM 1630 C CA . TYR A 1 201 ? 42.022 -4.099 -35.324 1.00 91.56 201 TYR A CA 1
ATOM 1631 C C . TYR A 1 201 ? 42.611 -4.385 -36.713 1.00 91.56 201 TYR A C 1
ATOM 1633 O O . TYR A 1 201 ? 43.803 -4.171 -36.925 1.00 91.56 201 TYR A O 1
ATOM 1641 N N . ASN A 1 202 ? 41.768 -4.747 -37.686 1.00 89.06 202 ASN A N 1
ATOM 1642 C CA . ASN A 1 202 ? 42.217 -5.058 -39.048 1.00 89.06 202 ASN A CA 1
ATOM 1643 C C . ASN A 1 202 ? 42.851 -3.845 -39.750 1.00 89.06 202 ASN A C 1
ATOM 1645 O O . ASN A 1 202 ? 43.804 -3.987 -40.514 1.00 89.06 202 ASN A O 1
ATOM 1649 N N . GLN A 1 203 ? 42.341 -2.635 -39.496 1.00 88.25 203 GLN A N 1
ATOM 1650 C CA . GLN A 1 203 ? 42.925 -1.418 -40.058 1.00 88.25 203 GLN A CA 1
ATOM 1651 C C . GLN A 1 203 ? 44.341 -1.181 -39.513 1.00 88.25 203 GLN A C 1
ATOM 1653 O O . GLN A 1 203 ? 45.256 -0.896 -40.286 1.00 88.25 203 GLN A O 1
ATOM 1658 N N . ASN A 1 204 ? 44.547 -1.367 -38.208 1.00 85.56 204 ASN A N 1
ATOM 1659 C CA . ASN A 1 204 ? 45.867 -1.244 -37.591 1.00 85.56 204 ASN A CA 1
ATOM 1660 C C . ASN A 1 204 ? 46.842 -2.320 -38.093 1.00 85.56 204 ASN A C 1
ATOM 1662 O O . ASN A 1 204 ? 48.003 -2.007 -38.336 1.00 85.56 204 ASN A O 1
ATOM 1666 N N . GLU A 1 205 ? 46.372 -3.547 -38.328 1.00 83.81 205 GLU A N 1
ATOM 1667 C CA . GLU A 1 205 ? 47.184 -4.626 -38.905 1.00 83.81 205 GLU A CA 1
ATOM 1668 C C . GLU A 1 205 ? 47.603 -4.327 -40.355 1.00 83.81 205 GLU A C 1
ATOM 1670 O O . GLU A 1 205 ? 48.746 -4.561 -40.751 1.00 83.81 205 GLU A O 1
ATOM 1675 N N . SER A 1 206 ? 46.721 -3.722 -41.158 1.00 77.88 206 SER A N 1
ATOM 1676 C CA . SER A 1 206 ? 47.081 -3.302 -42.520 1.00 77.88 206 SER A CA 1
ATOM 1677 C C . SER A 1 206 ? 48.134 -2.183 -42.533 1.00 77.88 206 SER A C 1
ATOM 1679 O O . SER A 1 206 ? 49.019 -2.173 -43.391 1.00 77.88 206 SER A O 1
ATOM 1681 N N . LEU A 1 207 ? 48.091 -1.281 -41.545 1.00 73.69 207 LEU A N 1
ATOM 1682 C CA . LEU A 1 207 ? 49.076 -0.210 -41.375 1.00 73.69 207 LEU A CA 1
ATOM 1683 C C . LEU A 1 207 ? 50.446 -0.761 -40.958 1.00 73.69 207 LEU A C 1
ATOM 1685 O O . LEU A 1 207 ? 51.462 -0.328 -41.504 1.00 73.69 207 LEU A O 1
ATOM 1689 N N . THR A 1 208 ? 50.491 -1.743 -40.055 1.00 70.81 208 THR A N 1
ATOM 1690 C CA . THR A 1 208 ? 51.752 -2.383 -39.649 1.00 70.81 208 THR A CA 1
ATOM 1691 C C . THR A 1 208 ? 52.332 -3.259 -40.757 1.00 70.81 208 THR A C 1
ATOM 1693 O O . THR A 1 208 ? 53.541 -3.230 -40.980 1.00 70.81 208 THR A O 1
ATOM 1696 N N . THR A 1 209 ? 51.496 -3.974 -41.515 1.00 69.69 209 THR A N 1
ATOM 1697 C CA . THR A 1 209 ? 51.959 -4.829 -42.623 1.00 69.69 209 THR A CA 1
ATOM 1698 C C . THR A 1 209 ? 52.528 -3.995 -43.775 1.00 69.69 209 THR A C 1
ATOM 1700 O O . THR A 1 209 ? 53.586 -4.323 -44.315 1.00 69.69 209 THR A O 1
ATOM 1703 N N . HIS A 1 210 ? 51.899 -2.861 -44.116 1.00 60.09 210 HIS A N 1
ATOM 1704 C CA . HIS A 1 210 ? 52.483 -1.931 -45.086 1.00 60.09 210 HIS A CA 1
ATOM 1705 C C . HIS A 1 210 ? 53.785 -1.300 -44.579 1.00 60.09 210 HIS A C 1
ATOM 1707 O O . HIS A 1 210 ? 54.717 -1.154 -45.363 1.00 60.09 210 HIS A O 1
ATOM 1713 N N . GLN A 1 211 ? 53.908 -0.987 -43.286 1.00 59.25 211 GLN A N 1
ATOM 1714 C CA . GLN A 1 211 ? 55.177 -0.504 -42.727 1.00 59.25 211 GLN A CA 1
ATOM 1715 C C . GLN A 1 211 ? 56.289 -1.562 -42.714 1.00 59.25 211 GLN A C 1
ATOM 1717 O O . GLN A 1 211 ? 57.454 -1.190 -42.794 1.00 59.25 211 GLN A O 1
ATOM 1722 N N . GLN A 1 212 ? 55.967 -2.858 -42.652 1.00 59.06 212 GLN A N 1
ATOM 1723 C CA . GLN A 1 212 ? 56.974 -3.924 -42.698 1.00 59.06 212 GLN A CA 1
ATOM 1724 C C . GLN A 1 212 ? 57.473 -4.252 -44.112 1.00 59.06 212 GLN A C 1
ATOM 1726 O O . GLN A 1 212 ? 58.589 -4.748 -44.250 1.00 59.06 212 GLN A O 1
ATOM 1731 N N . HIS A 1 213 ? 56.686 -3.986 -45.163 1.00 57.00 213 HIS A N 1
ATOM 1732 C CA . HIS A 1 213 ? 57.081 -4.316 -46.541 1.00 57.00 213 HIS A CA 1
ATOM 1733 C C . HIS A 1 213 ? 57.754 -3.166 -47.306 1.00 57.00 213 HIS A C 1
ATOM 1735 O O . HIS A 1 213 ? 58.357 -3.394 -48.353 1.00 57.00 213 HIS A O 1
ATOM 1741 N N . TYR A 1 214 ? 57.709 -1.944 -46.774 1.00 53.34 214 TYR A N 1
ATOM 1742 C CA . TYR A 1 214 ? 58.579 -0.866 -47.230 1.00 53.34 214 TYR A CA 1
ATOM 1743 C C . TYR A 1 214 ? 59.789 -0.801 -46.292 1.00 53.34 214 TYR A C 1
ATOM 1745 O O . TYR A 1 214 ? 59.594 -0.474 -45.119 1.00 53.34 214 TYR A O 1
ATOM 1753 N N . PRO A 1 215 ? 61.029 -1.082 -46.752 1.00 54.41 215 PRO A N 1
ATOM 1754 C CA . PRO A 1 215 ? 62.204 -0.743 -45.958 1.00 54.41 215 PRO A CA 1
ATOM 1755 C C . PRO A 1 215 ? 62.072 0.729 -45.591 1.00 54.41 215 PRO A C 1
ATOM 1757 O O . PRO A 1 215 ? 61.657 1.547 -46.423 1.00 54.41 215 PRO A O 1
ATOM 1760 N N . SER A 1 216 ? 62.316 1.041 -44.321 1.00 57.31 216 SER A N 1
ATOM 1761 C CA . SER A 1 216 ? 62.093 2.379 -43.800 1.00 57.31 216 SER A CA 1
ATOM 1762 C C . SER A 1 216 ? 62.728 3.390 -44.761 1.00 57.31 216 SER A C 1
ATOM 1764 O O . SER A 1 216 ? 63.830 3.182 -45.271 1.00 57.31 216 SER A O 1
ATOM 1766 N N . ARG A 1 217 ? 62.038 4.494 -45.070 1.00 56.19 217 ARG A N 1
ATOM 1767 C CA . ARG A 1 217 ? 62.581 5.543 -45.959 1.00 56.19 217 ARG A CA 1
ATOM 1768 C C . ARG A 1 217 ? 63.979 6.003 -45.505 1.00 56.19 217 ARG A C 1
ATOM 1770 O O . ARG A 1 217 ? 64.768 6.470 -46.322 1.00 56.19 217 ARG A O 1
ATOM 1777 N N . ILE A 1 218 ? 64.289 5.815 -44.222 1.00 57.97 218 ILE A N 1
ATOM 1778 C CA . ILE A 1 218 ? 65.594 6.042 -43.606 1.00 57.97 218 ILE A CA 1
ATOM 1779 C C . ILE A 1 218 ? 66.662 5.107 -44.194 1.00 57.97 218 ILE A C 1
ATOM 1781 O O . ILE A 1 218 ? 67.724 5.593 -44.565 1.00 57.97 218 ILE A O 1
ATOM 1785 N N . ASP A 1 219 ? 66.386 3.819 -44.399 1.00 58.97 219 ASP A N 1
ATOM 1786 C CA . ASP A 1 219 ? 67.328 2.888 -45.040 1.00 58.97 219 ASP A CA 1
ATOM 1787 C C . ASP A 1 219 ? 67.595 3.272 -46.503 1.00 58.97 219 ASP A C 1
ATOM 1789 O O . ASP A 1 219 ? 68.740 3.244 -46.960 1.00 58.97 219 ASP A O 1
ATOM 1793 N N . SER A 1 220 ? 66.564 3.740 -47.222 1.00 62.53 220 SER A N 1
ATOM 1794 C CA . SER A 1 220 ? 66.722 4.230 -48.599 1.00 62.53 220 SER A CA 1
ATOM 1795 C C . SER A 1 220 ? 67.549 5.520 -48.677 1.00 62.53 220 SER A C 1
ATOM 1797 O O . SER A 1 220 ? 68.435 5.622 -49.524 1.00 62.53 220 SER A O 1
ATOM 1799 N N . LEU A 1 221 ? 67.358 6.465 -47.748 1.00 62.12 221 LEU A N 1
ATOM 1800 C CA . LEU A 1 221 ? 68.171 7.682 -47.676 1.00 62.12 221 LEU A CA 1
ATOM 1801 C C . LEU A 1 221 ? 69.606 7.373 -47.252 1.00 62.12 221 LEU A C 1
ATOM 1803 O O . LEU A 1 221 ? 70.534 7.916 -47.834 1.00 62.12 221 LEU A O 1
ATOM 1807 N N . THR A 1 222 ? 69.809 6.451 -46.312 1.00 69.88 222 THR A N 1
ATOM 1808 C CA . THR A 1 222 ? 71.153 6.027 -45.887 1.00 69.88 222 THR A CA 1
ATOM 1809 C C . THR A 1 222 ? 71.906 5.346 -47.033 1.00 69.88 222 THR A C 1
ATOM 1811 O O . THR A 1 222 ? 73.103 5.568 -47.211 1.00 69.88 222 THR A O 1
ATOM 1814 N N . SER A 1 223 ? 71.209 4.558 -47.860 1.00 68.81 223 SER A N 1
ATOM 1815 C CA . SER A 1 223 ? 71.787 3.968 -49.074 1.00 68.81 223 SER A CA 1
ATOM 1816 C C . SER A 1 223 ? 72.102 5.013 -50.154 1.00 68.81 223 SER A C 1
ATOM 1818 O O . SER A 1 223 ? 73.132 4.914 -50.817 1.00 68.81 223 SER A O 1
ATOM 1820 N N . LEU A 1 224 ? 71.272 6.055 -50.277 1.00 69.94 224 LEU A N 1
ATOM 1821 C CA . LEU A 1 224 ? 71.470 7.156 -51.219 1.00 69.94 224 LEU A CA 1
ATOM 1822 C C . LEU A 1 224 ? 72.620 8.078 -50.787 1.00 69.94 224 LEU A C 1
ATOM 1824 O O . LEU A 1 224 ? 73.431 8.464 -51.621 1.00 69.94 224 LEU A O 1
ATOM 1828 N N . PHE A 1 225 ? 72.757 8.357 -49.489 1.00 76.94 225 PHE A N 1
ATOM 1829 C CA . PHE A 1 225 ? 73.901 9.095 -48.951 1.00 76.94 225 PHE A CA 1
ATOM 1830 C C . PHE A 1 225 ? 75.207 8.310 -49.106 1.00 76.94 225 PHE A C 1
ATOM 1832 O O . PHE A 1 225 ? 76.178 8.871 -49.595 1.00 76.94 225 PHE A O 1
ATOM 1839 N N . ARG A 1 226 ? 75.223 6.993 -48.839 1.00 70.88 226 ARG A N 1
ATOM 1840 C CA . ARG A 1 226 ? 76.407 6.159 -49.137 1.00 70.88 226 ARG A CA 1
ATOM 1841 C C . ARG A 1 226 ? 76.776 6.153 -50.621 1.00 70.88 226 ARG A C 1
ATOM 1843 O O . ARG A 1 226 ? 77.957 6.085 -50.951 1.00 70.88 226 ARG A O 1
ATOM 1850 N N . TYR A 1 227 ? 75.790 6.207 -51.514 1.00 71.44 227 TYR A N 1
ATOM 1851 C CA . TYR A 1 227 ? 76.039 6.298 -52.950 1.00 71.44 227 TYR A CA 1
ATOM 1852 C C . TYR A 1 227 ? 76.655 7.652 -53.332 1.00 71.44 227 TYR A C 1
ATOM 1854 O O . TYR A 1 227 ? 77.635 7.685 -54.073 1.00 71.44 227 TYR A O 1
ATOM 1862 N N . ILE A 1 228 ? 76.149 8.758 -52.783 1.00 73.00 228 ILE A N 1
ATOM 1863 C CA . ILE A 1 228 ? 76.699 10.103 -53.021 1.00 73.00 228 ILE A CA 1
ATOM 1864 C C . ILE A 1 228 ? 78.127 10.224 -52.466 1.00 73.00 228 ILE A C 1
ATOM 1866 O O . ILE A 1 228 ? 79.016 10.661 -53.197 1.00 73.00 228 ILE A O 1
ATOM 1870 N N . ASP A 1 229 ? 78.382 9.734 -51.250 1.00 72.94 229 ASP A N 1
ATOM 1871 C CA . ASP A 1 229 ? 79.727 9.728 -50.653 1.00 72.94 229 ASP A CA 1
ATOM 1872 C C . ASP A 1 229 ? 80.727 8.922 -51.504 1.00 72.94 229 ASP A C 1
ATOM 1874 O O . ASP A 1 229 ? 81.892 9.300 -51.649 1.00 72.94 229 ASP A O 1
ATOM 1878 N N . SER A 1 230 ? 80.279 7.830 -52.138 1.00 68.94 230 SER A N 1
ATOM 1879 C CA . SER A 1 230 ? 81.132 7.043 -53.040 1.00 68.94 230 SER A CA 1
ATOM 1880 C C . SER A 1 230 ? 81.511 7.785 -54.333 1.00 68.94 230 SER A C 1
ATOM 1882 O O . SER A 1 230 ? 82.576 7.528 -54.898 1.00 68.94 230 SER A O 1
ATOM 1884 N N . TYR A 1 231 ? 80.690 8.745 -54.775 1.00 63.22 231 TYR A N 1
ATOM 1885 C CA . TYR A 1 231 ? 80.977 9.594 -55.935 1.00 63.22 231 TYR A CA 1
ATOM 1886 C C . TYR A 1 231 ? 81.893 10.775 -55.596 1.00 63.22 231 TYR A C 1
ATOM 1888 O O . TYR A 1 231 ? 82.753 11.122 -56.409 1.00 63.22 231 TYR A O 1
ATOM 1896 N N . GLU A 1 232 ? 81.785 11.363 -54.402 1.00 60.75 232 GLU A N 1
ATOM 1897 C CA . GLU A 1 232 ? 82.731 12.407 -53.982 1.00 60.75 232 GLU A CA 1
ATOM 1898 C C . GLU A 1 232 ? 84.149 11.849 -53.800 1.00 60.75 232 GLU A C 1
ATOM 1900 O O . GLU A 1 232 ? 85.112 12.478 -54.254 1.00 60.75 232 GLU A O 1
ATOM 1905 N N . LEU A 1 233 ? 84.289 10.617 -53.291 1.00 56.88 233 LEU A N 1
ATOM 1906 C CA . LEU A 1 233 ? 85.590 9.945 -53.168 1.00 56.88 233 LEU A CA 1
ATOM 1907 C C . LEU A 1 233 ? 86.273 9.712 -54.535 1.00 56.88 233 LEU A C 1
ATOM 1909 O O . LEU A 1 233 ? 87.498 9.783 -54.646 1.00 56.88 233 LEU A O 1
ATOM 1913 N N . SER A 1 234 ? 85.494 9.506 -55.605 1.00 55.97 234 SER A N 1
ATOM 1914 C CA . SER A 1 234 ? 86.004 9.412 -56.983 1.00 55.97 234 SER A CA 1
ATOM 1915 C C . SER A 1 234 ? 86.572 10.742 -57.499 1.00 55.97 234 SER A C 1
ATOM 1917 O O . SER A 1 234 ? 87.469 10.737 -58.346 1.00 55.97 234 SER A O 1
ATOM 1919 N N . SER A 1 235 ? 86.070 11.882 -57.019 1.00 58.00 235 SER A N 1
ATOM 1920 C CA . SER A 1 235 ? 86.500 13.208 -57.482 1.00 58.00 235 SER A CA 1
ATOM 1921 C C . SER A 1 235 ? 87.822 13.664 -56.843 1.00 58.00 235 SER A C 1
ATOM 1923 O O . SER A 1 235 ? 88.632 14.336 -57.488 1.00 58.00 235 SER A O 1
ATOM 1925 N N . ASP A 1 236 ? 88.103 13.225 -55.614 1.00 59.75 236 ASP A N 1
ATOM 1926 C CA . ASP A 1 236 ? 89.362 13.522 -54.921 1.00 59.75 236 ASP A CA 1
ATOM 1927 C C . ASP A 1 236 ? 90.525 12.640 -55.389 1.00 59.75 236 ASP A C 1
ATOM 1929 O O . ASP A 1 236 ? 91.670 13.102 -55.453 1.00 59.75 236 ASP A O 1
ATOM 1933 N N . ILE A 1 237 ? 90.244 11.411 -55.832 1.00 59.34 237 ILE A N 1
ATOM 1934 C CA . ILE A 1 237 ? 91.244 10.566 -56.501 1.00 59.34 237 ILE A CA 1
ATOM 1935 C C . ILE A 1 237 ? 91.645 11.181 -57.855 1.00 59.34 237 ILE A C 1
ATOM 1937 O O . ILE A 1 237 ? 92.833 11.215 -58.183 1.00 59.34 237 ILE A O 1
ATOM 1941 N N . ALA A 1 238 ? 90.697 11.758 -58.605 1.00 58.16 238 ALA A N 1
ATOM 1942 C CA . ALA A 1 238 ? 90.987 12.451 -59.864 1.00 58.16 238 ALA A CA 1
ATOM 1943 C C . ALA A 1 238 ? 91.799 13.749 -59.663 1.00 58.16 238 ALA A C 1
ATOM 1945 O O . ALA A 1 238 ? 92.711 14.033 -60.444 1.00 58.16 238 ALA A O 1
ATOM 1946 N N . ARG A 1 239 ? 91.537 14.512 -58.589 1.00 59.16 239 ARG A N 1
ATOM 1947 C CA . ARG A 1 239 ? 92.321 15.718 -58.249 1.00 59.16 239 ARG A CA 1
ATOM 1948 C C . ARG A 1 239 ? 93.749 15.405 -57.801 1.00 59.16 239 ARG A C 1
ATOM 1950 O O . ARG A 1 239 ? 94.667 16.141 -58.163 1.00 59.16 239 ARG A O 1
ATOM 1957 N N . ASN A 1 240 ? 93.973 14.305 -57.082 1.00 58.62 240 ASN A N 1
ATOM 1958 C CA . ASN A 1 240 ? 95.324 13.910 -56.672 1.00 58.62 240 ASN A CA 1
ATOM 1959 C C . ASN A 1 240 ? 96.141 13.249 -57.796 1.00 58.62 240 ASN A C 1
ATOM 1961 O O . ASN A 1 240 ? 97.369 13.344 -57.783 1.00 58.62 240 ASN A O 1
ATOM 1965 N N . TYR A 1 241 ? 95.499 12.678 -58.821 1.00 56.44 241 TYR A N 1
ATOM 1966 C CA . TYR A 1 241 ? 96.205 12.101 -59.973 1.00 56.44 241 TYR A CA 1
ATOM 1967 C C . TYR A 1 241 ? 96.960 13.145 -60.816 1.00 56.44 241 TYR A C 1
ATOM 1969 O O . TYR A 1 241 ? 98.021 12.849 -61.367 1.00 56.44 241 TYR A O 1
ATOM 1977 N N . HIS A 1 242 ? 96.479 14.393 -60.875 1.00 55.72 242 HIS A N 1
ATOM 1978 C CA . HIS A 1 242 ? 97.178 15.473 -61.583 1.00 55.72 242 HIS A CA 1
ATOM 1979 C C . HIS A 1 242 ? 98.402 16.016 -60.833 1.00 55.72 242 HIS A C 1
ATOM 1981 O O . HIS A 1 242 ? 99.305 16.563 -61.464 1.00 55.72 242 HIS A O 1
ATOM 1987 N N . LYS A 1 243 ? 98.478 15.828 -59.510 1.00 57.50 243 LYS A N 1
ATOM 1988 C CA . LYS A 1 243 ? 99.610 16.298 -58.698 1.00 57.50 243 LYS A CA 1
ATOM 1989 C C . LYS A 1 243 ? 100.824 15.359 -58.751 1.00 57.50 243 LYS A C 1
ATOM 1991 O O . LYS A 1 243 ? 101.918 15.776 -58.398 1.00 57.50 243 LYS A O 1
ATOM 1996 N N . PHE A 1 244 ? 100.646 14.122 -59.224 1.00 56.41 244 PHE A N 1
ATOM 1997 C CA . PHE A 1 244 ? 101.703 13.102 -59.296 1.00 56.41 244 PHE A CA 1
ATOM 1998 C C . PHE A 1 244 ? 102.381 12.972 -60.672 1.00 56.41 244 PHE A C 1
ATOM 2000 O O . PHE A 1 244 ? 103.323 12.198 -60.808 1.00 56.41 244 PHE A O 1
ATOM 2007 N N . LYS A 1 245 ? 101.932 13.716 -61.696 1.00 54.81 245 LYS A N 1
ATOM 2008 C CA . LYS A 1 245 ? 102.471 13.640 -63.072 1.00 54.81 245 LYS A CA 1
ATOM 2009 C C . LYS A 1 245 ? 103.350 14.829 -63.488 1.00 54.81 245 LYS A C 1
ATOM 2011 O O . LYS A 1 245 ? 103.658 14.971 -64.666 1.00 54.81 245 LYS A O 1
ATOM 2016 N N . GLY A 1 246 ? 103.733 15.673 -62.532 1.00 57.59 246 GLY A N 1
ATOM 2017 C CA . GLY A 1 246 ? 104.689 16.764 -62.718 1.00 57.59 246 GLY A CA 1
ATOM 2018 C C . GLY A 1 246 ? 105.939 16.547 -61.872 1.00 57.59 246 GLY A C 1
ATOM 2019 O O . GLY A 1 246 ? 106.082 17.203 -60.848 1.00 57.59 246 GLY A O 1
ATOM 2020 N N . ASN A 1 247 ? 106.777 15.595 -62.284 1.00 47.78 247 ASN A N 1
ATOM 2021 C CA . ASN A 1 247 ? 108.214 15.494 -62.009 1.00 47.78 247 ASN A CA 1
ATOM 2022 C C . ASN A 1 247 ? 108.839 14.619 -63.096 1.00 47.78 247 ASN A C 1
ATOM 2024 O O . ASN A 1 247 ? 108.279 13.526 -63.341 1.00 47.78 247 ASN A O 1
#

pLDDT: mean 75.59, std 16.36, range [30.83, 98.31]

Radius of gyration: 41.56 Å; chains: 1; bounding box: 132×43×94 Å